Protein AF-A0A951VUS0-F1 (afdb_monomer_lite)

pLDDT: mean 73.39, std 19.36, range [36.69, 96.0]

Foldseek 3Di:
DDDPDDDPVVVVVVVVVVVVVVVVVVVVVPPVPPPQDPVNVVVLVVDVQVVPDPPVPPPPQDDPQFQDEAEDEAAAEDEQPPQDDDPDDDVVCVQVPSVVHQFDGPCQQVQFAQDPPPNDPPHPQVVVCVVVVNGYGYGYGYDPGHHYFYHPVCQDVVVVHHCVVVVVRSCVVCVVPDDQLVQFQADSPPVVVPPDRGHGPPDRPPDD

Structure (mmCIF, N/CA/C/O backbone):
data_AF-A0A951VUS0-F1
#
_entry.id   AF-A0A951VUS0-F1
#
loop_
_atom_site.group_PDB
_atom_site.id
_atom_site.type_symbol
_atom_site.label_atom_id
_atom_site.label_alt_id
_atom_site.label_comp_id
_atom_site.label_asym_id
_atom_site.label_entity_id
_atom_site.label_seq_id
_atom_site.pdbx_PDB_ins_code
_atom_site.Cartn_x
_atom_site.Cartn_y
_atom_site.Cartn_z
_atom_site.occupancy
_atom_site.B_iso_or_equiv
_atom_site.auth_seq_id
_atom_site.auth_comp_id
_atom_site.auth_asym_id
_atom_site.auth_atom_id
_atom_site.pdbx_PDB_model_num
ATOM 1 N N . MET A 1 1 ? 49.396 -3.533 -59.002 1.00 44.75 1 MET A N 1
ATOM 2 C CA . MET A 1 1 ? 48.786 -2.491 -58.150 1.00 44.75 1 MET A CA 1
ATOM 3 C C . MET A 1 1 ? 47.919 -1.620 -59.057 1.00 44.75 1 MET A C 1
ATOM 5 O O . MET A 1 1 ? 48.441 -0.724 -59.701 1.00 44.75 1 MET A O 1
ATOM 9 N N . PHE A 1 2 ? 46.641 -1.971 -59.247 1.00 39.72 2 PHE A N 1
ATOM 10 C CA . PHE A 1 2 ? 45.730 -1.228 -60.131 1.00 39.72 2 PHE A CA 1
ATOM 11 C C . PHE A 1 2 ? 44.979 -0.183 -59.304 1.00 39.72 2 PHE A C 1
ATOM 13 O O . PHE A 1 2 ? 44.169 -0.532 -58.450 1.00 39.72 2 PHE A O 1
ATOM 20 N N . SER A 1 3 ? 45.283 1.094 -59.537 1.00 48.78 3 SER A N 1
ATOM 21 C CA . SER A 1 3 ? 44.544 2.216 -58.958 1.00 48.78 3 SER A CA 1
ATOM 22 C C . SER A 1 3 ? 43.314 2.480 -59.825 1.00 48.78 3 SER A C 1
ATOM 24 O O . SER A 1 3 ? 43.431 2.966 -60.951 1.00 48.78 3 SER A O 1
ATOM 26 N N . LEU A 1 4 ? 42.136 2.095 -59.331 1.00 51.88 4 LEU A N 1
ATOM 27 C CA . LEU A 1 4 ? 40.853 2.385 -59.968 1.00 51.88 4 LEU A CA 1
ATOM 28 C C . LEU A 1 4 ? 40.557 3.885 -59.831 1.00 51.88 4 LEU A C 1
ATOM 30 O O . LEU A 1 4 ? 40.070 4.362 -58.806 1.00 51.88 4 LEU A O 1
ATOM 34 N N . TYR A 1 5 ? 40.872 4.638 -60.885 1.00 61.81 5 TYR A N 1
ATOM 35 C CA . TYR A 1 5 ? 40.483 6.037 -61.024 1.00 61.81 5 TYR A CA 1
ATOM 36 C C . TYR A 1 5 ? 38.972 6.119 -61.262 1.00 61.81 5 TYR A C 1
ATOM 38 O O . TYR A 1 5 ? 38.490 5.947 -62.380 1.00 61.81 5 TYR A O 1
ATOM 46 N N . LEU A 1 6 ? 38.209 6.378 -60.198 1.00 53.88 6 LEU A N 1
ATOM 47 C CA . LEU A 1 6 ? 36.795 6.714 -60.338 1.00 53.88 6 LEU A CA 1
ATOM 48 C C . LEU A 1 6 ? 36.653 8.095 -61.010 1.00 53.88 6 LEU A C 1
ATOM 50 O O . LEU A 1 6 ? 37.260 9.057 -60.518 1.00 53.88 6 LEU A O 1
ATOM 54 N N . PRO A 1 7 ? 35.841 8.228 -62.076 1.00 69.00 7 PRO A N 1
ATOM 55 C CA . PRO A 1 7 ? 35.597 9.507 -62.733 1.00 69.00 7 PRO A CA 1
ATOM 56 C C . PRO A 1 7 ? 34.947 10.505 -61.767 1.00 69.00 7 PRO A C 1
ATOM 58 O O . PRO A 1 7 ? 34.138 10.140 -60.912 1.00 69.00 7 PRO A O 1
ATOM 61 N N . TYR A 1 8 ? 35.305 11.782 -61.909 1.00 68.88 8 TYR A N 1
ATOM 62 C CA . TYR A 1 8 ? 34.946 12.860 -60.976 1.00 68.88 8 TYR A CA 1
ATOM 63 C C . TYR A 1 8 ? 33.430 12.978 -60.740 1.00 68.88 8 TYR A C 1
ATOM 65 O O . TYR A 1 8 ? 32.983 13.194 -59.615 1.00 68.88 8 TYR A O 1
ATOM 73 N N . HIS A 1 9 ? 32.631 12.736 -61.783 1.00 61.97 9 HIS A N 1
ATOM 74 C CA . HIS A 1 9 ? 31.169 12.744 -61.704 1.00 61.97 9 HIS A CA 1
ATOM 75 C C . HIS A 1 9 ? 30.606 11.635 -60.803 1.00 61.97 9 HIS A C 1
ATOM 77 O O . HIS A 1 9 ? 29.614 11.855 -60.113 1.00 61.97 9 HIS A O 1
ATOM 83 N N . LEU A 1 10 ? 31.267 10.475 -60.735 1.00 66.81 10 LEU A N 1
ATOM 84 C CA . LEU A 1 10 ? 30.840 9.365 -59.882 1.00 66.81 10 LEU A CA 1
ATOM 85 C C . LEU A 1 10 ? 31.179 9.627 -58.407 1.00 66.81 10 LEU A C 1
ATOM 87 O O . LEU A 1 10 ? 30.391 9.299 -57.526 1.00 66.81 10 LEU A O 1
ATOM 91 N N . LYS A 1 11 ? 32.306 10.300 -58.130 1.00 64.75 11 LYS A N 1
ATOM 92 C CA . LYS A 1 11 ? 32.669 10.736 -56.768 1.00 64.75 11 LYS A CA 1
ATOM 93 C C . LYS A 1 11 ? 31.705 11.788 -56.218 1.00 64.75 11 LYS A C 1
ATOM 95 O O . LYS A 1 11 ? 31.365 11.735 -55.037 1.00 64.75 11 LYS A O 1
ATOM 100 N N . PHE A 1 12 ? 31.259 12.709 -57.075 1.00 69.00 12 PHE A N 1
ATOM 101 C CA . PHE A 1 12 ? 30.272 13.730 -56.724 1.00 69.00 12 PHE A CA 1
ATOM 102 C C . PHE A 1 12 ? 28.901 13.109 -56.432 1.00 69.00 12 PHE A C 1
ATOM 104 O O . PHE A 1 12 ? 28.305 13.408 -55.403 1.00 69.00 12 PHE A O 1
ATOM 111 N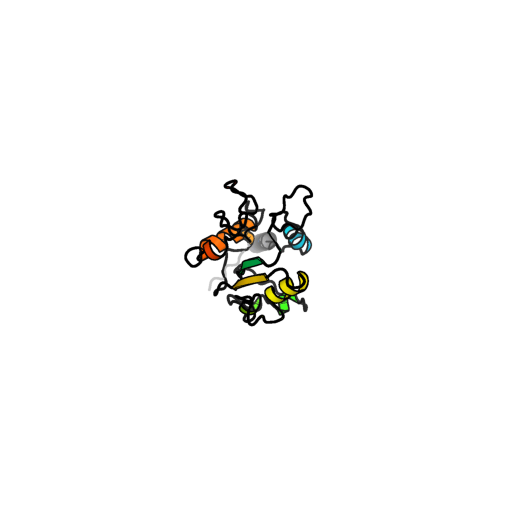 N . LEU A 1 13 ? 28.444 12.172 -57.272 1.00 69.44 13 LEU A N 1
ATOM 112 C CA . LEU A 1 13 ? 27.179 11.466 -57.059 1.00 69.44 13 LEU A CA 1
ATOM 113 C C . LEU A 1 13 ? 27.184 10.658 -55.748 1.00 69.44 13 LEU A C 1
ATOM 115 O O . LEU A 1 13 ? 26.221 10.721 -54.990 1.00 69.44 13 LEU A O 1
ATOM 119 N N . ILE A 1 14 ? 28.287 9.967 -55.436 1.00 70.44 14 ILE A N 1
ATOM 120 C CA . ILE A 1 14 ? 28.445 9.224 -54.174 1.00 70.44 14 ILE A CA 1
ATOM 121 C C . ILE A 1 14 ? 28.425 10.169 -52.961 1.00 70.44 14 ILE A C 1
ATOM 123 O O . ILE A 1 14 ? 27.781 9.851 -51.965 1.00 70.44 14 ILE A O 1
ATOM 127 N N . HIS A 1 15 ? 29.063 11.344 -53.043 1.00 63.59 15 HIS A N 1
ATOM 128 C CA . HIS A 1 15 ? 29.014 12.343 -51.965 1.00 63.59 15 HIS A CA 1
ATOM 129 C C . HIS A 1 15 ? 27.606 12.905 -51.753 1.00 63.59 15 HIS A C 1
ATOM 131 O O . HIS A 1 15 ? 27.166 13.020 -50.614 1.00 63.59 15 HIS A O 1
ATOM 137 N N . VAL A 1 16 ? 26.876 13.213 -52.828 1.00 64.75 16 VAL A N 1
ATOM 138 C CA . VAL A 1 16 ? 25.499 13.720 -52.729 1.00 64.75 16 VAL A CA 1
ATOM 139 C C . VAL A 1 16 ? 24.567 12.655 -52.145 1.00 64.75 16 VAL A C 1
ATOM 141 O O . VAL A 1 16 ? 23.747 12.976 -51.287 1.00 64.75 16 VAL A O 1
ATOM 144 N N . ILE A 1 17 ? 24.713 11.387 -52.540 1.00 67.06 17 ILE A N 1
ATOM 145 C CA . ILE A 1 17 ? 23.921 10.280 -51.985 1.00 67.06 17 ILE A CA 1
ATOM 146 C C . ILE A 1 17 ? 24.249 10.064 -50.500 1.00 67.06 17 ILE A C 1
ATOM 148 O O . ILE A 1 17 ? 23.330 9.963 -49.692 1.00 67.06 17 ILE A O 1
ATOM 152 N N . LEU A 1 18 ? 25.530 10.066 -50.114 1.00 58.69 18 LEU A N 1
ATOM 153 C CA . LEU A 1 18 ? 25.941 9.920 -48.711 1.00 58.69 18 LEU A CA 1
ATOM 154 C C . LEU A 1 18 ? 25.433 11.068 -47.830 1.00 58.69 18 LEU A C 1
ATOM 156 O O . LEU A 1 18 ? 24.953 10.809 -46.732 1.00 58.69 18 LEU A O 1
ATOM 160 N N . ILE A 1 19 ? 25.479 12.314 -48.315 1.00 62.81 19 ILE A N 1
ATOM 161 C CA . ILE A 1 19 ? 24.961 13.483 -47.585 1.00 62.81 19 ILE A CA 1
ATOM 162 C C . ILE A 1 19 ? 23.442 13.385 -47.393 1.00 62.81 19 ILE A C 1
ATOM 164 O O . ILE A 1 19 ? 22.947 13.663 -46.304 1.00 62.81 19 ILE A O 1
ATOM 168 N N . ASN A 1 20 ? 22.700 12.946 -48.415 1.00 48.56 20 ASN A N 1
ATOM 169 C CA . ASN A 1 20 ? 21.250 12.776 -48.300 1.00 48.56 20 ASN A CA 1
ATOM 170 C C . ASN A 1 20 ? 20.872 11.612 -47.370 1.00 48.56 20 ASN A C 1
ATOM 172 O O . ASN A 1 20 ? 19.951 11.759 -46.574 1.00 48.56 20 ASN A O 1
ATOM 176 N N . ILE A 1 21 ? 21.602 10.491 -47.398 1.00 55.06 21 ILE A N 1
ATOM 177 C CA . ILE A 1 21 ? 21.380 9.373 -46.464 1.00 55.06 21 ILE A CA 1
ATOM 178 C C . ILE A 1 21 ? 21.682 9.802 -45.021 1.00 55.06 21 ILE A C 1
ATOM 180 O O . ILE A 1 21 ? 20.926 9.452 -44.118 1.00 55.06 21 ILE A O 1
ATOM 184 N N . LEU A 1 22 ? 22.733 10.601 -44.799 1.00 41.81 22 LEU A N 1
ATOM 185 C CA . LEU A 1 22 ? 23.077 11.123 -43.473 1.00 41.81 22 LEU A CA 1
ATOM 186 C C . LEU A 1 22 ? 22.009 12.095 -42.942 1.00 41.81 22 LEU A C 1
ATOM 188 O O . LEU A 1 22 ? 21.663 12.039 -41.766 1.00 41.81 22 LEU A O 1
ATOM 192 N N . LEU A 1 23 ? 21.453 12.951 -43.809 1.00 44.56 23 LEU A N 1
ATOM 193 C CA . LEU A 1 23 ? 20.361 13.867 -43.456 1.00 44.56 23 LEU A CA 1
ATOM 194 C C . LEU A 1 23 ? 19.055 13.127 -43.150 1.00 44.56 23 LEU A C 1
ATOM 196 O O . LEU A 1 23 ? 18.359 13.498 -42.210 1.00 44.56 23 LEU A O 1
ATOM 200 N N . VAL A 1 24 ? 18.744 12.054 -43.885 1.00 47.44 24 VAL A N 1
ATOM 201 C CA . VAL A 1 24 ? 17.595 11.188 -43.580 1.00 47.44 24 VAL A CA 1
ATOM 202 C C . VAL A 1 24 ? 17.809 10.471 -42.242 1.00 47.44 24 VAL A C 1
ATOM 204 O O . VAL A 1 24 ? 16.903 10.457 -41.417 1.00 47.44 24 VAL A O 1
ATOM 207 N N . PHE A 1 25 ? 19.017 9.973 -41.957 1.00 42.16 25 PHE A N 1
ATOM 208 C CA . PHE A 1 25 ? 19.331 9.372 -40.653 1.00 42.16 25 PHE A CA 1
ATOM 209 C C . PHE A 1 25 ? 19.206 10.367 -39.487 1.00 42.16 25 PHE A C 1
ATOM 211 O O . PHE A 1 25 ? 18.713 9.992 -38.427 1.00 42.16 25 PHE A O 1
ATOM 218 N N . PHE A 1 26 ? 19.587 11.634 -39.685 1.00 39.84 26 PHE A N 1
ATOM 219 C CA . PHE A 1 26 ? 19.406 12.692 -38.682 1.00 39.84 26 PHE A CA 1
ATOM 220 C C . PHE A 1 26 ? 17.951 13.167 -38.541 1.00 39.84 26 PHE A C 1
ATOM 222 O O . PHE A 1 26 ? 17.559 13.622 -37.470 1.00 39.84 26 PHE A O 1
ATOM 229 N N . ALA A 1 27 ? 17.131 13.049 -39.588 1.00 40.16 27 ALA A N 1
ATOM 230 C CA . ALA A 1 27 ? 15.706 13.370 -39.512 1.00 40.16 27 ALA A CA 1
ATOM 231 C C . ALA A 1 27 ? 14.896 12.292 -38.765 1.00 40.16 27 ALA A C 1
ATOM 233 O O . ALA A 1 27 ? 13.884 12.619 -38.150 1.00 40.16 27 ALA A O 1
ATOM 234 N N . PHE A 1 28 ? 15.356 11.034 -38.763 1.00 37.75 28 PHE A N 1
ATOM 235 C CA . PHE A 1 28 ? 14.712 9.923 -38.048 1.00 37.75 28 PHE A CA 1
ATOM 236 C C . PHE A 1 28 ? 15.256 9.669 -36.631 1.00 37.75 28 PHE A C 1
ATOM 238 O O . PHE A 1 28 ? 14.670 8.877 -35.899 1.00 37.75 28 PHE A O 1
ATOM 245 N N . SER A 1 29 ? 16.333 10.340 -36.204 1.00 37.53 29 SER A N 1
ATOM 246 C CA . SER A 1 29 ? 16.854 10.227 -34.832 1.00 37.53 29 SER A CA 1
ATOM 247 C C . SER A 1 29 ? 16.237 11.213 -33.838 1.00 37.53 29 SER A C 1
ATOM 249 O O . SER A 1 29 ? 16.507 11.108 -32.643 1.00 37.53 29 SER A O 1
ATOM 251 N N . ASN A 1 30 ? 15.322 12.084 -34.274 1.00 37.00 30 ASN A N 1
ATOM 252 C CA . ASN A 1 30 ? 14.366 12.720 -33.365 1.00 37.00 30 ASN A CA 1
ATOM 253 C C . ASN A 1 30 ? 13.226 11.741 -33.054 1.00 37.00 30 ASN A C 1
ATOM 255 O O . ASN A 1 30 ? 12.054 12.031 -33.275 1.00 37.00 30 ASN A O 1
ATOM 259 N N . ILE A 1 31 ? 13.578 10.566 -32.526 1.00 38.91 31 ILE A N 1
ATOM 260 C CA . ILE A 1 31 ? 12.680 9.883 -31.605 1.00 38.91 31 ILE A CA 1
ATOM 261 C C . ILE A 1 31 ? 12.668 10.812 -30.401 1.00 38.91 31 ILE A C 1
ATOM 263 O O . ILE A 1 31 ? 13.576 10.794 -29.569 1.00 38.91 31 ILE A O 1
ATOM 267 N N . THR A 1 32 ? 11.685 11.705 -30.360 1.00 39.22 32 THR A N 1
ATOM 268 C CA . THR A 1 32 ? 11.266 12.307 -29.107 1.00 39.22 32 THR A CA 1
ATOM 269 C C . THR A 1 32 ? 10.953 11.126 -28.206 1.00 39.22 32 THR A C 1
ATOM 271 O O . THR A 1 32 ? 9.890 10.520 -28.330 1.00 39.22 32 THR A O 1
ATOM 274 N N . LYS A 1 33 ? 11.900 10.750 -27.335 1.00 37.09 33 LYS A N 1
ATOM 275 C CA . LYS A 1 33 ? 11.533 10.077 -26.094 1.00 37.09 33 LYS A CA 1
ATOM 276 C C . LYS A 1 33 ? 10.369 10.899 -25.571 1.00 37.09 33 LYS A C 1
ATOM 278 O O . LYS A 1 33 ? 10.510 12.124 -25.508 1.00 37.09 33 LYS A O 1
ATOM 283 N N . ALA A 1 34 ? 9.225 10.270 -25.334 1.00 38.56 34 ALA A N 1
ATOM 284 C CA . ALA A 1 34 ? 8.108 10.932 -24.692 1.00 38.56 34 ALA A CA 1
ATOM 285 C C . ALA A 1 34 ? 8.606 11.389 -23.314 1.00 38.56 34 ALA A C 1
ATOM 287 O O . ALA A 1 34 ? 8.585 10.647 -22.340 1.00 38.56 34 ALA A O 1
ATOM 288 N N . GLN A 1 35 ? 9.203 12.579 -23.263 1.00 40.56 35 GLN A N 1
ATOM 289 C CA . GLN A 1 35 ? 9.559 13.231 -22.026 1.00 40.56 35 GLN A CA 1
ATOM 290 C C . GLN A 1 35 ? 8.265 13.850 -21.554 1.00 40.56 35 GLN A C 1
ATOM 292 O O . GLN A 1 35 ? 7.855 14.900 -22.043 1.00 40.56 35 GLN A O 1
ATOM 297 N N . TRP A 1 36 ? 7.619 13.132 -20.646 1.00 36.69 36 TRP A N 1
ATOM 298 C CA . TRP A 1 36 ? 6.558 13.651 -19.811 1.00 36.69 36 TRP A CA 1
ATOM 299 C C . TRP A 1 36 ? 6.987 15.017 -19.284 1.00 36.69 36 TRP A C 1
ATOM 301 O O . TRP A 1 36 ? 8.019 15.142 -18.618 1.00 36.69 36 TRP A O 1
ATOM 311 N N . THR A 1 37 ? 6.250 16.061 -19.656 1.00 42.47 37 THR A N 1
ATOM 312 C CA . THR A 1 37 ? 6.477 17.373 -19.060 1.00 42.47 37 THR A CA 1
ATOM 313 C C . THR A 1 37 ? 5.914 17.362 -17.639 1.00 42.47 37 THR A C 1
ATOM 315 O O . THR A 1 37 ? 5.004 16.597 -17.328 1.00 42.47 37 THR A O 1
ATOM 318 N N . GLU A 1 38 ? 6.439 18.204 -16.750 1.00 45.03 38 GLU A N 1
ATOM 319 C CA . GLU A 1 38 ? 5.938 18.330 -15.371 1.00 45.03 38 GLU A CA 1
ATOM 320 C C . GLU A 1 38 ? 4.429 18.641 -15.338 1.00 45.03 38 GLU A C 1
ATOM 322 O O . GLU A 1 38 ? 3.709 18.149 -14.472 1.00 45.03 38 GLU A O 1
ATOM 327 N N . SER A 1 39 ? 3.923 19.373 -16.338 1.00 45.94 39 SER A N 1
ATOM 328 C CA . SER A 1 39 ? 2.487 19.584 -16.529 1.00 45.94 39 SER A CA 1
ATOM 329 C C . SER A 1 39 ? 1.732 18.319 -16.932 1.00 45.94 39 SER A C 1
ATOM 331 O O . SER A 1 39 ? 0.604 18.151 -16.488 1.00 45.94 39 SER A O 1
ATOM 333 N N . ASP A 1 40 ? 2.319 17.422 -17.726 1.00 46.47 40 ASP A N 1
ATOM 334 C CA . ASP A 1 40 ? 1.675 16.152 -18.091 1.00 46.47 40 ASP A CA 1
ATOM 335 C C . ASP A 1 40 ? 1.633 15.196 -16.889 1.00 46.47 40 ASP A C 1
ATOM 337 O O . ASP A 1 40 ? 0.614 14.559 -16.651 1.00 46.47 40 ASP A O 1
ATOM 341 N N . TYR A 1 41 ? 2.696 15.169 -16.074 1.00 43.47 41 TYR A N 1
ATOM 342 C CA . TYR A 1 41 ? 2.760 14.384 -14.835 1.00 43.47 41 TYR A CA 1
ATOM 343 C C . TYR A 1 41 ? 1.762 14.880 -13.775 1.00 43.47 41 TYR A C 1
ATOM 345 O O . TYR A 1 41 ? 1.059 14.081 -13.163 1.00 43.47 41 TYR A O 1
ATOM 353 N N . ILE A 1 42 ? 1.646 16.199 -13.575 1.00 44.59 42 ILE A N 1
ATOM 354 C CA . ILE A 1 42 ? 0.693 16.784 -12.616 1.00 44.59 42 ILE A CA 1
ATOM 355 C C . ILE A 1 42 ? -0.757 16.665 -13.111 1.00 44.59 42 ILE A C 1
ATOM 357 O O . ILE A 1 42 ? -1.637 16.372 -12.305 1.00 44.59 42 ILE A O 1
ATOM 361 N N . ASN A 1 43 ? -1.018 16.836 -14.412 1.00 43.06 43 ASN A N 1
ATOM 362 C CA . ASN A 1 43 ? -2.367 16.687 -14.974 1.00 43.06 43 ASN A CA 1
ATOM 363 C C . ASN A 1 43 ? -2.815 15.213 -15.079 1.00 43.06 43 ASN A C 1
ATOM 365 O O . ASN A 1 43 ? -4.013 14.942 -15.072 1.00 43.06 43 ASN A O 1
ATOM 369 N N . GLU A 1 44 ? -1.893 14.244 -15.153 1.00 49.25 44 GLU A N 1
ATOM 370 C CA . GLU A 1 44 ? -2.231 12.819 -14.998 1.00 49.25 44 GLU A CA 1
ATOM 371 C C . GLU A 1 44 ? -2.297 12.364 -13.534 1.00 49.25 44 GLU A C 1
ATOM 373 O O . GLU A 1 44 ? -3.012 11.407 -13.238 1.00 49.25 44 GLU A O 1
ATOM 378 N N . LEU A 1 45 ? -1.617 13.039 -12.601 1.00 41.22 45 LEU A N 1
ATOM 379 C CA . LEU A 1 45 ? -1.849 12.863 -11.162 1.00 41.22 45 LEU A CA 1
ATOM 380 C C . LEU A 1 45 ? -3.168 13.497 -10.708 1.00 41.22 45 LEU A C 1
ATOM 382 O O . LEU A 1 45 ? -3.782 12.988 -9.774 1.00 41.22 45 LEU A O 1
ATOM 386 N N . SER A 1 46 ? -3.667 14.525 -11.407 1.00 40.72 46 SER A N 1
ATOM 387 C CA . SER A 1 46 ? -5.062 14.978 -11.305 1.00 40.72 46 SER A CA 1
ATOM 388 C C . SER A 1 46 ? -6.019 14.032 -12.045 1.00 40.72 46 SER A C 1
ATOM 390 O O . SER A 1 46 ? -6.972 14.456 -12.699 1.00 40.72 46 SER A O 1
ATOM 392 N N . ASN A 1 47 ? -5.752 12.729 -11.986 1.00 39.34 47 ASN A N 1
ATOM 393 C CA . ASN A 1 47 ? -6.687 11.722 -12.441 1.00 39.34 47 ASN A CA 1
ATOM 394 C C . ASN A 1 47 ? -7.829 11.625 -11.428 1.00 39.34 47 ASN A C 1
ATOM 396 O O . ASN A 1 47 ? -7.605 11.435 -10.231 1.00 39.34 47 ASN A O 1
ATOM 400 N N . ASN A 1 48 ? -9.061 11.599 -11.935 1.00 40.94 48 ASN A N 1
ATOM 401 C CA . ASN A 1 48 ? -10.260 11.238 -11.171 1.00 40.94 48 ASN A CA 1
ATOM 402 C C . ASN A 1 48 ? -10.161 9.862 -10.473 1.00 40.94 48 ASN A C 1
ATOM 404 O O . ASN A 1 48 ? -11.000 9.541 -9.639 1.00 40.94 48 ASN A O 1
ATOM 408 N N . LEU A 1 49 ? -9.138 9.061 -10.796 1.00 40.97 49 LEU A N 1
ATOM 409 C CA . LEU A 1 49 ? -8.811 7.782 -10.158 1.00 40.97 49 LEU A CA 1
ATOM 410 C C . LEU A 1 49 ? -8.108 7.920 -8.796 1.00 40.97 49 LEU A C 1
ATOM 412 O O . LEU A 1 49 ? -8.194 6.997 -7.999 1.00 40.97 49 LEU A O 1
ATOM 416 N N . CYS A 1 50 ? -7.455 9.048 -8.491 1.00 40.38 50 CYS A N 1
ATOM 417 C CA . CYS A 1 50 ? -6.823 9.283 -7.181 1.00 40.38 50 CYS A CA 1
ATOM 418 C C . CYS A 1 50 ? -7.669 10.163 -6.244 1.00 40.38 50 CYS A C 1
ATOM 420 O O . CYS A 1 50 ? -7.151 10.685 -5.259 1.00 40.38 50 CYS A O 1
ATOM 422 N N . ALA A 1 51 ? -8.967 10.325 -6.535 1.00 38.66 51 ALA A N 1
ATOM 423 C CA . ALA A 1 51 ? -9.926 11.070 -5.712 1.00 38.66 51 ALA A CA 1
ATOM 424 C C . ALA A 1 51 ? -9.502 12.516 -5.355 1.00 38.66 51 ALA A C 1
ATOM 426 O O . ALA A 1 51 ? -9.870 13.028 -4.300 1.00 38.66 51 ALA A O 1
ATOM 427 N N . THR A 1 52 ? -8.733 13.196 -6.216 1.00 39.31 52 THR A N 1
ATOM 428 C CA . THR A 1 52 ? -8.303 14.588 -5.977 1.00 39.31 52 THR A CA 1
ATOM 429 C C . THR A 1 52 ? -9.273 15.644 -6.504 1.00 39.31 52 THR A C 1
ATOM 431 O O . THR A 1 52 ? -9.113 16.816 -6.172 1.00 39.31 52 THR A O 1
ATOM 434 N N . GLU A 1 53 ? -10.275 15.268 -7.300 1.00 40.81 53 GLU A N 1
ATOM 435 C CA . GLU A 1 53 ? -11.391 16.165 -7.602 1.00 40.81 53 GLU A CA 1
ATOM 436 C C . GLU A 1 53 ? -12.537 15.873 -6.631 1.00 40.81 53 GLU A C 1
ATOM 438 O O . GLU A 1 53 ? -13.014 14.740 -6.529 1.00 40.81 53 GLU A O 1
ATOM 443 N N . GLU A 1 54 ? -12.966 16.901 -5.894 1.00 39.91 54 GLU A N 1
ATOM 444 C CA . GLU A 1 54 ? -14.226 16.889 -5.156 1.00 39.91 54 GLU A CA 1
ATOM 445 C C . GLU A 1 54 ? -15.354 16.640 -6.163 1.00 39.91 54 GLU A C 1
ATOM 447 O O . GLU A 1 54 ? -15.880 17.573 -6.766 1.00 39.91 54 GLU A O 1
ATOM 452 N N . ASN A 1 55 ? -15.728 15.382 -6.385 1.00 44.09 55 ASN A N 1
ATOM 453 C CA . ASN A 1 55 ? -17.016 15.084 -6.977 1.00 44.09 55 ASN A CA 1
ATOM 454 C C . ASN A 1 55 ? -18.052 15.234 -5.851 1.00 44.09 55 ASN A C 1
ATOM 456 O O . ASN A 1 55 ? -18.091 14.385 -4.960 1.00 44.09 55 ASN A O 1
ATOM 460 N N . PRO A 1 56 ? -18.891 16.286 -5.846 1.00 47.09 56 PRO A N 1
ATOM 461 C CA . PRO A 1 56 ? -19.879 16.499 -4.789 1.00 47.09 56 PRO A CA 1
ATOM 462 C C . PRO A 1 56 ? -20.954 15.398 -4.744 1.00 47.09 56 PRO A C 1
ATOM 464 O O . PRO A 1 56 ? -21.720 15.340 -3.784 1.00 47.09 56 PRO A O 1
ATOM 467 N N . GLU A 1 57 ? -21.012 14.527 -5.760 1.00 46.81 57 GLU A N 1
ATOM 468 C CA . GLU A 1 57 ? -21.879 13.345 -5.812 1.00 46.81 57 GLU A CA 1
ATOM 469 C C . GLU A 1 57 ? -21.164 12.038 -5.422 1.00 46.81 57 GLU A C 1
ATOM 471 O O . GLU A 1 57 ? -21.807 10.987 -5.357 1.00 46.81 57 GLU A O 1
ATOM 476 N N . ALA A 1 58 ? -19.853 12.064 -5.140 1.00 46.06 58 ALA A N 1
ATOM 477 C CA . ALA A 1 58 ? -19.157 10.883 -4.644 1.00 46.06 58 ALA A CA 1
ATOM 478 C C . ALA A 1 58 ? -19.730 10.503 -3.277 1.00 46.06 58 ALA A C 1
ATOM 480 O O . ALA A 1 58 ? -19.603 11.221 -2.283 1.00 46.06 58 ALA A O 1
ATOM 481 N N . THR A 1 59 ? -20.385 9.346 -3.226 1.00 46.59 59 THR A N 1
ATOM 482 C CA . THR A 1 59 ? -20.780 8.749 -1.956 1.00 46.59 59 THR A CA 1
ATOM 483 C C . THR A 1 59 ? -19.505 8.189 -1.346 1.00 46.59 59 THR A C 1
ATOM 485 O O . THR A 1 59 ? -19.047 7.123 -1.740 1.00 46.59 59 THR A O 1
ATOM 488 N N . TYR A 1 60 ? -18.872 8.947 -0.452 1.00 51.38 60 TYR A N 1
ATOM 489 C CA . TYR A 1 60 ? -17.690 8.451 0.242 1.00 51.38 60 TYR A CA 1
ATOM 490 C C . TYR A 1 60 ? -18.090 7.239 1.089 1.00 51.38 60 TYR A C 1
ATOM 492 O O . TYR A 1 60 ? -19.104 7.319 1.798 1.00 51.38 60 TYR A O 1
ATOM 500 N N . PRO A 1 61 ? -17.329 6.133 1.043 1.00 54.56 61 PRO A N 1
ATOM 501 C CA . PRO A 1 61 ? -17.590 5.002 1.916 1.00 54.56 61 PRO A CA 1
ATOM 502 C C . PRO A 1 61 ? -17.589 5.495 3.366 1.00 54.56 61 PRO A C 1
ATOM 504 O O . PRO A 1 61 ? -16.635 6.115 3.845 1.00 54.56 61 PRO A O 1
ATOM 507 N N . TYR A 1 62 ? -18.708 5.278 4.060 1.00 55.00 62 TYR A N 1
ATOM 508 C CA . TYR A 1 62 ? -18.813 5.622 5.469 1.00 55.00 62 TYR A CA 1
ATOM 509 C C . TYR A 1 62 ? -18.046 4.575 6.268 1.00 55.00 62 TYR A C 1
ATOM 511 O O . TYR A 1 62 ? -18.583 3.520 6.605 1.00 55.00 62 TYR A O 1
ATOM 519 N N . PHE A 1 63 ? -16.798 4.886 6.599 1.00 61.31 63 PHE A N 1
ATOM 520 C CA . PHE A 1 63 ? -16.075 4.120 7.598 1.00 61.31 63 PHE A CA 1
ATOM 521 C C . PHE A 1 63 ? -16.627 4.471 8.985 1.00 61.31 63 PHE A C 1
ATOM 523 O O . PHE A 1 63 ? -16.717 5.654 9.334 1.00 61.31 63 PHE A O 1
ATOM 530 N N . PRO A 1 64 ? -17.003 3.488 9.817 1.00 58.50 64 PRO A N 1
ATOM 531 C CA . PRO A 1 64 ? -17.333 3.758 11.208 1.00 58.50 64 PRO A CA 1
ATOM 532 C C . PRO A 1 64 ? -16.050 4.193 11.941 1.00 58.50 64 PRO A C 1
ATOM 534 O O . PRO A 1 64 ? -15.298 3.370 12.425 1.00 58.50 64 PRO A O 1
ATOM 537 N N . VAL A 1 65 ? -15.758 5.493 12.000 1.00 62.97 65 VAL A N 1
ATOM 538 C CA . VAL A 1 65 ? -14.424 6.013 12.381 1.00 62.97 65 VAL A CA 1
ATOM 539 C C . VAL A 1 65 ? -14.101 6.029 13.880 1.00 62.97 65 VAL A C 1
ATOM 541 O O . VAL A 1 65 ? -12.954 6.285 14.233 1.00 62.97 65 VAL A O 1
ATOM 544 N N . ILE A 1 66 ? -15.064 5.809 14.781 1.00 70.62 66 ILE A N 1
ATOM 545 C CA . ILE A 1 66 ? -14.805 5.956 16.223 1.00 70.62 66 ILE A CA 1
ATOM 546 C C . ILE A 1 66 ? -14.269 4.654 16.812 1.00 70.62 66 ILE A C 1
ATOM 548 O O . ILE A 1 66 ? -14.974 3.646 16.848 1.00 70.62 66 ILE A O 1
ATOM 552 N N . ASP A 1 67 ? -13.048 4.744 17.335 1.00 76.62 67 ASP A N 1
ATOM 553 C CA . ASP A 1 67 ? -12.312 3.689 18.029 1.00 76.62 67 ASP A CA 1
ATOM 554 C C . ASP A 1 67 ? -12.087 2.437 17.148 1.00 76.62 67 ASP A C 1
ATOM 556 O O . ASP A 1 67 ? -11.925 1.324 17.646 1.00 76.62 67 ASP A O 1
ATOM 560 N N . GLU A 1 68 ? -12.047 2.630 15.824 1.00 83.38 68 GLU A N 1
ATOM 561 C CA . GLU A 1 68 ? -11.807 1.574 14.840 1.00 83.38 68 GLU A CA 1
ATOM 562 C C . GLU A 1 68 ? -10.359 1.529 14.348 1.00 83.38 68 GLU A C 1
ATOM 564 O O . GLU A 1 68 ? -9.574 2.473 14.475 1.00 83.38 68 GLU A O 1
ATOM 569 N N . THR A 1 69 ? -10.011 0.374 13.785 1.00 89.38 69 THR A N 1
ATOM 570 C CA . THR A 1 69 ? -8.715 0.107 13.160 1.00 89.38 69 THR A CA 1
ATOM 571 C C . THR A 1 69 ? -8.926 -0.339 11.720 1.00 89.38 69 THR A C 1
ATOM 573 O O . THR A 1 69 ? -9.651 -1.314 11.499 1.00 89.38 69 THR A O 1
ATOM 576 N N . LEU A 1 70 ? -8.284 0.359 10.782 1.00 90.19 70 LEU A N 1
ATOM 577 C CA . LEU A 1 70 ? -8.152 -0.021 9.377 1.00 90.19 70 LEU A CA 1
ATOM 578 C C . LEU A 1 70 ? -6.773 -0.647 9.159 1.00 90.19 70 LEU A C 1
ATOM 580 O O . LEU A 1 70 ? -5.765 -0.085 9.599 1.00 90.19 70 LEU A O 1
ATOM 584 N N . LYS A 1 71 ? -6.737 -1.799 8.485 1.00 93.00 71 LYS A N 1
ATOM 585 C CA . LYS A 1 71 ? -5.499 -2.464 8.083 1.00 93.00 71 LYS A CA 1
ATOM 586 C C . LYS A 1 71 ? -5.283 -2.272 6.583 1.00 93.00 71 LYS A C 1
ATOM 588 O O . LYS A 1 71 ? -6.198 -2.520 5.811 1.00 93.00 71 LYS A O 1
ATOM 593 N N . ILE A 1 72 ? -4.083 -1.863 6.174 1.00 94.00 72 ILE A N 1
ATOM 594 C CA . ILE A 1 72 ? -3.720 -1.692 4.758 1.00 94.00 72 ILE A CA 1
ATOM 595 C C . ILE A 1 72 ? -2.463 -2.485 4.388 1.00 94.00 72 ILE A C 1
ATOM 597 O O . ILE A 1 72 ? -1.651 -2.817 5.253 1.00 94.00 72 ILE A O 1
ATOM 601 N N . LEU A 1 73 ? -2.288 -2.755 3.096 1.00 94.38 73 LEU A N 1
ATOM 602 C CA . LEU A 1 73 ? -1.047 -3.269 2.522 1.00 94.38 73 LEU A CA 1
ATOM 603 C C . LEU A 1 73 ? -0.383 -2.159 1.704 1.00 94.38 73 LEU A C 1
ATOM 605 O O . LEU A 1 73 ? -0.994 -1.613 0.788 1.00 94.38 73 LEU A O 1
ATOM 609 N N . VAL A 1 74 ? 0.868 -1.828 2.020 1.00 94.44 74 VAL A N 1
ATOM 610 C CA . VAL A 1 74 ? 1.668 -0.874 1.242 1.00 94.44 74 VAL A CA 1
ATOM 611 C C . VAL A 1 74 ? 2.581 -1.645 0.298 1.00 94.44 74 VAL A C 1
ATOM 613 O O . VAL A 1 74 ? 3.373 -2.483 0.732 1.00 94.44 74 VAL A O 1
ATOM 616 N N . ILE A 1 75 ? 2.491 -1.344 -0.996 1.00 93.12 75 ILE A N 1
ATOM 617 C CA . ILE A 1 75 ? 3.271 -2.004 -2.044 1.00 93.12 75 ILE A CA 1
ATOM 618 C C . ILE A 1 75 ? 4.140 -0.954 -2.723 1.00 93.12 75 ILE A C 1
ATOM 620 O O . ILE A 1 75 ? 3.646 0.070 -3.192 1.00 93.12 75 ILE A O 1
ATOM 624 N N . PHE A 1 76 ? 5.441 -1.219 -2.779 1.00 91.94 76 PHE A N 1
ATOM 625 C CA . PHE A 1 76 ? 6.385 -0.406 -3.533 1.00 91.94 76 PHE A CA 1
ATOM 626 C C . PHE A 1 76 ? 6.555 -1.040 -4.912 1.00 91.94 76 PHE A C 1
ATOM 628 O O . PHE A 1 76 ? 6.915 -2.214 -5.009 1.00 91.94 76 PHE A O 1
ATOM 635 N N . ALA A 1 77 ? 6.291 -0.270 -5.966 1.00 90.62 77 ALA A N 1
ATOM 636 C CA . ALA A 1 77 ? 6.429 -0.713 -7.348 1.00 90.62 77 ALA A CA 1
ATOM 637 C C . ALA A 1 77 ? 7.299 0.258 -8.154 1.00 90.62 77 ALA A C 1
ATOM 639 O O . ALA A 1 77 ? 7.324 1.454 -7.858 1.00 90.62 77 ALA A O 1
ATOM 640 N N . LYS A 1 78 ? 8.013 -0.255 -9.162 1.00 86.69 78 LYS A N 1
ATOM 641 C CA . LYS A 1 78 ? 8.911 0.535 -10.012 1.00 86.69 78 LYS A CA 1
ATOM 642 C C . LYS A 1 78 ? 8.827 0.107 -11.479 1.00 86.69 78 LYS A C 1
ATOM 644 O O . LYS A 1 78 ? 8.804 -1.086 -11.785 1.00 86.69 78 LYS A O 1
ATOM 649 N N . PHE A 1 79 ? 8.840 1.089 -12.380 1.00 86.88 79 PHE A N 1
ATOM 650 C CA . PHE A 1 79 ? 9.047 0.860 -13.810 1.00 86.88 79 PHE A CA 1
ATOM 651 C C . PHE A 1 79 ? 10.546 0.618 -14.091 1.00 86.88 79 PHE A C 1
ATOM 653 O O . PHE A 1 79 ? 11.386 1.403 -13.646 1.00 86.88 79 PHE A O 1
ATOM 660 N N . PRO A 1 80 ? 10.927 -0.431 -14.836 1.00 84.94 80 PRO A N 1
ATOM 661 C CA . PRO A 1 80 ? 12.327 -0.784 -15.084 1.00 84.94 80 PRO A CA 1
ATOM 662 C C . PRO A 1 80 ? 13.070 0.255 -15.934 1.00 84.94 80 PRO A C 1
ATOM 664 O O . PRO A 1 80 ? 14.297 0.313 -15.911 1.00 84.94 80 PRO A O 1
ATOM 667 N N . ASP A 1 81 ? 12.340 1.070 -16.695 1.00 81.94 81 ASP A N 1
ATOM 668 C CA . ASP A 1 81 ? 12.865 2.150 -17.526 1.00 81.94 81 ASP A CA 1
ATOM 669 C C . ASP A 1 81 ? 12.839 3.525 -16.840 1.00 81.94 81 ASP A C 1
ATOM 671 O O . ASP A 1 81 ? 13.290 4.508 -17.438 1.00 81.94 81 ASP A O 1
ATOM 675 N N . ASP A 1 82 ? 12.378 3.607 -15.586 1.00 74.56 82 ASP A N 1
ATOM 676 C CA . ASP A 1 82 ? 12.415 4.848 -14.818 1.00 74.56 82 ASP A CA 1
ATOM 677 C C . ASP A 1 82 ? 13.824 5.123 -14.279 1.00 74.56 82 ASP A C 1
ATOM 679 O O . ASP A 1 82 ? 14.312 4.519 -13.316 1.00 74.56 82 ASP A O 1
ATOM 683 N N . THR A 1 83 ? 14.486 6.066 -14.947 1.00 71.25 83 THR A N 1
ATOM 684 C CA . THR A 1 83 ? 15.806 6.586 -14.586 1.00 71.25 83 THR A CA 1
ATOM 685 C C . THR A 1 83 ? 15.740 8.058 -14.187 1.00 71.25 83 THR A C 1
ATOM 687 O O . THR A 1 83 ? 16.735 8.775 -14.339 1.00 71.25 83 THR A O 1
ATOM 690 N N . TRP A 1 84 ? 14.565 8.565 -13.805 1.00 69.88 84 TRP A N 1
ATOM 691 C CA . TRP A 1 84 ? 14.405 9.984 -13.531 1.00 69.88 84 TRP A CA 1
ATOM 692 C C . TRP A 1 84 ? 15.035 10.365 -12.187 1.00 69.88 84 TRP A C 1
ATOM 694 O O . TRP A 1 84 ? 14.473 10.151 -11.119 1.00 69.88 84 TRP A O 1
ATOM 704 N N . ASP A 1 85 ? 16.211 10.987 -12.263 1.00 68.00 85 ASP A N 1
ATOM 705 C CA . ASP A 1 85 ? 16.850 11.699 -11.158 1.00 68.00 85 ASP A CA 1
ATOM 706 C C . ASP A 1 85 ? 17.002 13.181 -11.559 1.00 68.00 85 ASP A C 1
ATOM 708 O O . ASP A 1 85 ? 17.851 13.512 -12.397 1.00 68.00 85 ASP A O 1
ATOM 712 N N . PRO A 1 86 ? 16.182 14.108 -11.028 1.00 63.38 86 PRO A N 1
ATOM 713 C CA . PRO A 1 86 ? 16.282 15.521 -11.357 1.00 63.38 86 PRO A CA 1
ATOM 714 C C . PRO A 1 86 ? 17.593 16.111 -10.824 1.00 63.38 86 PRO A C 1
ATOM 716 O O . PRO A 1 86 ? 18.099 15.734 -9.769 1.00 63.38 86 PRO A O 1
ATOM 719 N N . ALA A 1 87 ? 18.123 17.108 -11.536 1.00 59.59 87 ALA A N 1
ATOM 720 C CA . ALA A 1 87 ? 19.437 17.703 -11.275 1.00 59.59 87 ALA A CA 1
ATOM 721 C C . ALA A 1 87 ? 19.552 18.516 -9.961 1.00 59.59 87 ALA A C 1
ATOM 723 O O . ALA A 1 87 ? 20.609 19.083 -9.685 1.00 59.59 87 ALA A O 1
ATOM 724 N N . SER A 1 88 ? 18.501 18.596 -9.140 1.00 54.31 88 SER A N 1
ATOM 725 C CA . SER A 1 88 ? 18.507 19.324 -7.866 1.00 54.31 88 SER A CA 1
ATOM 726 C C . SER A 1 88 ? 17.686 18.624 -6.784 1.00 54.31 88 SER A C 1
ATOM 728 O O . SER A 1 88 ? 16.787 17.846 -7.077 1.00 54.31 88 SER A O 1
ATOM 730 N N . SER A 1 89 ? 18.018 18.946 -5.532 1.00 56.97 89 SER A N 1
ATOM 731 C CA . SER A 1 89 ? 17.575 18.410 -4.236 1.00 56.97 89 SER A CA 1
ATOM 732 C C . SER A 1 89 ? 16.060 18.431 -3.961 1.00 56.97 89 SER A C 1
ATOM 734 O O . SER A 1 89 ? 15.615 19.039 -2.985 1.00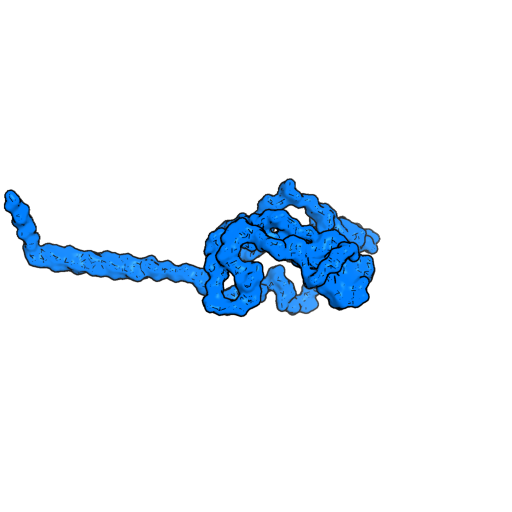 56.97 89 SER A O 1
ATOM 736 N N . TYR A 1 90 ? 15.254 17.790 -4.800 1.00 58.69 90 TYR A N 1
ATOM 737 C CA . TYR A 1 90 ? 13.857 17.534 -4.479 1.00 58.69 90 TYR A CA 1
ATOM 738 C C . TYR A 1 90 ? 13.783 16.476 -3.380 1.00 58.69 90 TYR A C 1
ATOM 740 O O . TYR A 1 90 ? 14.451 15.447 -3.442 1.00 58.69 90 TYR A O 1
ATOM 748 N N . ILE A 1 91 ? 12.965 16.730 -2.359 1.00 60.09 91 ILE A N 1
ATOM 749 C CA . ILE A 1 91 ? 12.844 15.831 -1.203 1.00 60.09 91 ILE A CA 1
ATOM 750 C C . ILE A 1 91 ? 12.409 14.418 -1.622 1.00 60.09 91 ILE A C 1
ATOM 752 O O . ILE A 1 91 ? 12.845 13.435 -1.040 1.00 60.09 91 ILE A O 1
ATOM 756 N N . ILE A 1 92 ? 11.627 14.307 -2.699 1.00 58.16 92 ILE A N 1
ATOM 757 C CA . ILE A 1 92 ? 11.144 13.030 -3.233 1.00 58.16 92 ILE A CA 1
ATOM 758 C C . ILE A 1 92 ? 12.315 12.170 -3.731 1.00 58.16 92 ILE A C 1
ATOM 760 O O . ILE A 1 92 ? 12.424 11.010 -3.345 1.00 58.16 92 ILE A O 1
ATOM 764 N N . THR A 1 93 ? 13.249 12.746 -4.491 1.00 60.34 93 THR A N 1
ATOM 765 C CA . THR A 1 93 ? 14.413 12.013 -5.017 1.00 60.34 93 THR A CA 1
ATOM 766 C C . THR A 1 93 ? 15.533 11.850 -3.993 1.00 60.34 93 THR A C 1
ATOM 768 O O . THR A 1 93 ? 16.424 11.031 -4.183 1.00 60.34 93 THR A O 1
ATOM 771 N N . GLN A 1 94 ? 15.470 12.550 -2.854 1.00 64.00 94 GLN A N 1
ATOM 772 C CA . GLN A 1 94 ? 16.293 12.219 -1.682 1.00 64.00 94 GLN A CA 1
ATOM 773 C C . GLN A 1 94 ? 15.830 10.931 -0.993 1.00 64.00 94 GLN A C 1
ATOM 775 O O . GLN A 1 94 ? 16.650 10.236 -0.394 1.00 64.00 94 GLN A O 1
ATOM 780 N N . HIS A 1 95 ? 14.533 10.623 -1.054 1.00 67.62 95 HIS A N 1
ATOM 781 C CA . HIS A 1 95 ? 13.961 9.455 -0.391 1.00 67.62 95 HIS A CA 1
ATOM 782 C C . HIS A 1 95 ? 13.832 8.248 -1.324 1.00 67.62 95 HIS A C 1
ATOM 784 O O . HIS A 1 95 ? 14.044 7.135 -0.857 1.00 67.62 95 HIS A O 1
ATOM 790 N N . TRP A 1 96 ? 13.574 8.450 -2.618 1.00 76.31 96 TRP A N 1
ATOM 791 C CA . TRP A 1 96 ? 13.538 7.396 -3.635 1.00 76.31 96 TRP A CA 1
ATOM 792 C C . TRP A 1 96 ? 14.325 7.822 -4.883 1.00 76.31 96 TRP A C 1
ATOM 794 O O . TRP A 1 96 ? 13.725 8.203 -5.887 1.00 76.31 96 TRP A O 1
ATOM 804 N N . PRO A 1 97 ? 15.668 7.830 -4.833 1.00 67.94 97 PRO A N 1
ATOM 805 C CA . PRO A 1 97 ? 16.457 8.180 -6.005 1.00 67.94 97 PRO A CA 1
ATOM 806 C C . PRO A 1 97 ? 16.329 7.087 -7.077 1.00 67.94 97 PRO A C 1
ATOM 808 O O . PRO A 1 97 ? 16.300 5.896 -6.765 1.00 67.94 97 PRO A O 1
ATOM 811 N N . GLY A 1 98 ? 16.332 7.468 -8.352 1.00 65.62 98 GLY A N 1
ATOM 812 C CA . GLY A 1 98 ? 16.396 6.543 -9.487 1.00 65.62 98 GLY A CA 1
ATOM 813 C C . GLY A 1 98 ? 17.631 5.633 -9.426 1.00 65.62 98 GLY A C 1
ATOM 814 O O . GLY A 1 98 ? 17.570 4.462 -9.810 1.00 65.62 98 GLY A O 1
ATOM 815 N N . SER A 1 99 ? 18.722 6.132 -8.831 1.00 64.94 99 SER A N 1
ATOM 816 C CA . SER A 1 99 ? 19.930 5.364 -8.483 1.00 64.94 99 SER A CA 1
ATOM 817 C C . SER A 1 99 ? 19.752 4.262 -7.425 1.00 64.94 99 SER A C 1
ATOM 819 O O . SER A 1 99 ? 20.691 3.502 -7.202 1.00 64.94 99 SER A O 1
ATOM 821 N N . SER A 1 100 ? 18.576 4.108 -6.805 1.00 65.94 100 SER A N 1
ATOM 822 C CA . SER A 1 100 ? 18.258 2.948 -5.953 1.00 65.94 100 SER A CA 1
ATOM 823 C C . SER A 1 100 ? 18.055 1.640 -6.734 1.00 65.94 100 SER A C 1
ATOM 825 O O . SER A 1 100 ? 17.794 0.612 -6.117 1.00 65.94 100 SER A O 1
ATOM 827 N N . PHE A 1 101 ? 18.212 1.655 -8.067 1.00 71.44 101 PHE A N 1
ATOM 828 C CA . PHE A 1 101 ? 18.110 0.478 -8.942 1.00 71.44 101 PHE A CA 1
ATOM 829 C C . PHE A 1 101 ? 16.832 -0.334 -8.657 1.00 71.44 101 PHE A C 1
ATOM 831 O O . PHE A 1 101 ? 15.770 0.267 -8.480 1.00 71.44 101 PHE A O 1
ATOM 838 N N . ASP A 1 102 ? 16.923 -1.662 -8.644 1.00 82.75 102 ASP A N 1
ATOM 839 C CA . ASP A 1 102 ? 15.791 -2.585 -8.514 1.00 82.75 102 ASP A CA 1
ATOM 840 C C . ASP A 1 102 ? 15.599 -3.050 -7.058 1.00 82.75 102 ASP A C 1
ATOM 842 O O . ASP A 1 102 ? 15.076 -4.133 -6.799 1.00 82.75 102 ASP A O 1
ATOM 846 N N . GLU A 1 103 ? 16.053 -2.250 -6.087 1.00 81.81 103 GLU A N 1
ATOM 847 C CA . GLU A 1 103 ? 15.984 -2.589 -4.667 1.00 81.81 103 GLU A CA 1
ATOM 848 C C . GLU A 1 103 ? 14.905 -1.790 -3.931 1.00 81.81 103 GLU A C 1
ATOM 850 O O . GLU A 1 103 ? 14.722 -0.584 -4.132 1.00 81.81 103 GLU A O 1
ATOM 855 N N . LYS A 1 104 ? 14.202 -2.468 -3.015 1.00 86.38 104 LYS A N 1
ATOM 856 C CA . LYS A 1 104 ? 13.287 -1.812 -2.080 1.00 86.38 104 LYS A CA 1
ATOM 857 C C . LYS A 1 104 ? 14.087 -0.942 -1.115 1.00 86.38 104 LYS A C 1
ATOM 859 O O . LYS A 1 104 ? 15.104 -1.360 -0.563 1.00 86.38 104 LYS A O 1
ATOM 864 N N . LEU A 1 105 ? 13.603 0.269 -0.872 1.00 83.81 105 LEU A N 1
ATOM 865 C CA . LEU A 1 105 ? 14.281 1.228 -0.008 1.00 83.81 105 LEU A CA 1
ATOM 866 C C . LEU A 1 105 ? 14.297 0.763 1.448 1.00 83.81 105 LEU A C 1
ATOM 868 O O . LEU A 1 105 ? 13.308 0.251 1.965 1.00 83.81 105 LEU A O 1
ATOM 872 N N . THR A 1 106 ? 15.399 1.024 2.149 1.00 85.69 106 THR A N 1
ATOM 873 C CA . THR A 1 106 ? 15.599 0.577 3.539 1.00 85.69 106 THR A CA 1
ATOM 874 C C . THR A 1 106 ? 14.622 1.195 4.537 1.00 85.69 106 THR A C 1
ATOM 876 O O . THR A 1 106 ? 14.381 0.621 5.595 1.00 85.69 106 THR A O 1
ATOM 879 N N . TRP A 1 107 ? 14.046 2.356 4.219 1.00 86.62 107 TRP A N 1
ATOM 880 C CA . TRP A 1 107 ? 13.031 2.997 5.053 1.00 86.62 107 TRP A CA 1
ATOM 881 C C . TRP A 1 107 ? 11.615 2.485 4.775 1.00 86.62 107 TRP A C 1
ATOM 883 O O . TRP A 1 107 ? 10.727 2.785 5.572 1.00 86.62 107 TRP A O 1
ATOM 893 N N . ALA A 1 108 ? 11.382 1.734 3.691 1.00 89.38 108 ALA A N 1
ATOM 894 C CA . ALA A 1 108 ? 10.045 1.329 3.249 1.00 89.38 108 ALA A CA 1
ATOM 895 C C . ALA A 1 108 ? 9.251 0.644 4.369 1.00 89.38 108 ALA A C 1
ATOM 897 O O . ALA A 1 108 ? 8.114 1.021 4.641 1.00 89.38 108 ALA A O 1
ATOM 898 N N . ASP A 1 109 ? 9.889 -0.268 5.103 1.00 91.00 109 ASP A N 1
ATOM 899 C CA . ASP A 1 109 ? 9.259 -1.015 6.201 1.00 91.00 109 ASP A CA 1
ATOM 900 C C . ASP A 1 109 ? 8.905 -0.137 7.414 1.00 91.00 109 ASP A C 1
ATOM 902 O O . ASP A 1 109 ? 8.124 -0.536 8.273 1.00 91.00 109 ASP A O 1
ATOM 906 N N . SER A 1 110 ? 9.448 1.082 7.492 1.00 91.31 110 SER A N 1
ATOM 907 C CA . SER A 1 110 ? 9.134 2.048 8.549 1.00 91.31 110 SER A CA 1
ATOM 908 C C . SER A 1 110 ? 7.979 2.991 8.197 1.00 91.31 110 SER A C 1
ATOM 910 O O . SER A 1 110 ? 7.608 3.829 9.018 1.00 91.31 110 SER A O 1
ATOM 912 N N . ILE A 1 111 ? 7.370 2.878 7.012 1.00 93.00 111 ILE A N 1
ATOM 913 C CA . ILE A 1 111 ? 6.304 3.805 6.609 1.00 93.00 111 ILE A CA 1
ATOM 914 C C . ILE A 1 111 ? 5.019 3.624 7.434 1.00 93.00 111 ILE A C 1
ATOM 916 O O . ILE A 1 111 ? 4.311 4.599 7.687 1.00 93.00 111 ILE A O 1
ATOM 920 N N . ILE A 1 112 ? 4.720 2.408 7.901 1.00 95.00 112 ILE A N 1
ATOM 921 C CA . ILE A 1 112 ? 3.484 2.079 8.623 1.00 95.00 112 ILE A CA 1
ATOM 922 C C . ILE A 1 112 ? 3.734 1.045 9.722 1.00 95.00 112 ILE A C 1
ATOM 924 O O . ILE A 1 112 ? 4.540 0.140 9.545 1.00 95.00 112 ILE A O 1
ATOM 928 N N . CYS A 1 113 ? 3.051 1.178 10.864 1.00 96.00 113 CYS A N 1
ATOM 929 C CA . CYS A 1 113 ? 3.158 0.212 11.954 1.00 96.00 113 CYS A CA 1
ATOM 930 C C . CYS A 1 113 ? 2.185 -0.964 11.739 1.00 96.00 113 CYS A C 1
ATOM 932 O O . CYS A 1 113 ? 1.019 -0.726 11.413 1.00 96.00 113 CYS A O 1
ATOM 934 N N . PRO A 1 114 ? 2.592 -2.218 12.010 1.00 95.19 114 PRO A N 1
ATOM 935 C CA . PRO A 1 114 ? 1.726 -3.388 11.850 1.00 95.19 114 PRO A CA 1
ATOM 936 C C . PRO A 1 114 ? 0.669 -3.513 12.950 1.00 95.19 114 PRO A C 1
ATOM 938 O O . PRO A 1 114 ? -0.288 -4.272 12.813 1.00 95.19 114 PRO A O 1
ATOM 941 N N . THR A 1 115 ? 0.829 -2.795 14.063 1.00 94.94 115 THR A N 1
ATOM 942 C CA . THR A 1 115 ? -0.065 -2.862 15.222 1.00 94.94 115 THR A CA 1
ATOM 943 C C . THR A 1 115 ? -0.276 -1.481 15.842 1.00 94.94 115 THR A C 1
ATOM 945 O O . THR A 1 115 ? 0.400 -0.505 15.520 1.00 94.94 115 THR A O 1
ATOM 948 N N . THR A 1 116 ? -1.218 -1.405 16.782 1.00 92.88 116 THR A N 1
ATOM 949 C CA . THR A 1 116 ? -1.488 -0.213 17.605 1.00 92.88 116 THR A CA 1
ATOM 950 C C . THR A 1 116 ? -0.541 -0.090 18.808 1.00 92.88 116 THR A C 1
ATOM 952 O O . THR A 1 116 ? -0.665 0.817 19.630 1.00 92.88 116 THR A O 1
ATOM 9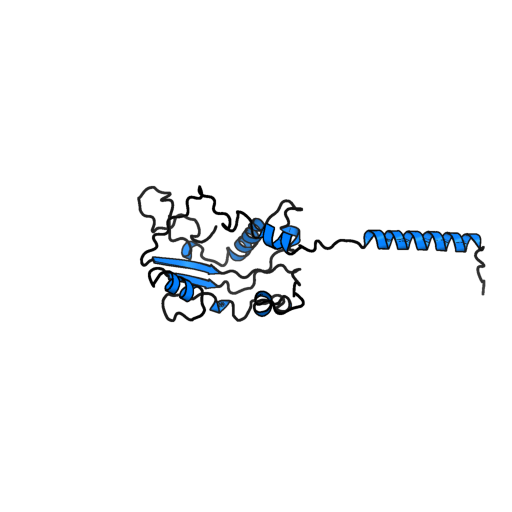55 N N . THR A 1 117 ? 0.417 -1.011 18.932 1.00 90.69 117 THR A N 1
ATOM 956 C CA . THR A 1 117 ? 1.409 -1.079 20.009 1.00 90.69 117 THR A CA 1
ATOM 957 C C . THR A 1 117 ? 2.796 -0.777 19.450 1.00 90.69 117 THR A C 1
ATOM 959 O O . THR A 1 117 ? 3.077 -1.069 18.296 1.00 90.69 117 THR A O 1
ATOM 962 N N . ASN A 1 118 ? 3.685 -0.200 20.267 1.00 87.50 118 ASN A N 1
ATOM 963 C CA . ASN A 1 118 ? 5.053 0.155 19.849 1.00 87.50 118 ASN A CA 1
ATOM 964 C C . ASN A 1 118 ? 5.111 1.048 18.595 1.00 87.50 118 ASN A C 1
ATOM 966 O O . ASN A 1 118 ? 6.011 0.914 17.770 1.00 87.50 118 ASN A O 1
ATOM 970 N N . VAL A 1 119 ? 4.144 1.958 18.466 1.00 90.62 119 VAL A N 1
ATOM 971 C CA . VAL A 1 119 ? 4.040 2.894 17.342 1.00 90.62 119 VAL A CA 1
ATOM 972 C C . VAL A 1 119 ? 5.308 3.735 17.260 1.00 90.62 119 VAL A C 1
ATOM 974 O O . VAL A 1 119 ? 5.664 4.422 18.222 1.00 90.62 119 VAL A O 1
ATOM 977 N N . TRP A 1 120 ? 5.974 3.708 16.109 1.00 87.81 120 TRP A N 1
ATOM 978 C CA . TRP A 1 120 ? 7.109 4.583 15.838 1.00 87.81 120 TRP A CA 1
ATOM 979 C C . TRP A 1 120 ? 6.665 5.855 15.116 1.00 87.81 120 TRP A C 1
ATOM 981 O O . TRP A 1 120 ? 5.633 5.898 14.441 1.00 87.81 120 TRP A O 1
ATOM 991 N N . HIS A 1 121 ? 7.458 6.912 15.278 1.00 77.75 121 HIS A N 1
ATOM 992 C CA . HIS A 1 121 ? 7.228 8.208 14.656 1.00 77.75 121 HIS A CA 1
ATOM 993 C C . HIS A 1 121 ? 8.522 8.699 13.988 1.00 77.75 121 HIS A C 1
ATOM 995 O O . HIS A 1 121 ? 9.572 8.652 14.637 1.00 77.75 121 HIS A O 1
ATOM 1001 N N . PRO A 1 122 ? 8.469 9.199 12.740 1.00 84.12 122 PRO A N 1
ATOM 1002 C CA . PRO A 1 122 ? 7.278 9.347 11.892 1.00 84.12 122 PRO A CA 1
ATOM 1003 C C . PRO A 1 122 ? 6.791 8.013 11.286 1.00 84.12 122 PRO A C 1
ATOM 1005 O O . PRO A 1 122 ? 7.596 7.149 10.961 1.00 84.12 122 PRO A O 1
ATOM 1008 N N . SER A 1 123 ? 5.470 7.849 11.151 1.00 91.50 123 SER A N 1
ATOM 1009 C CA . SER A 1 123 ? 4.805 6.757 10.414 1.00 91.50 123 SER A CA 1
ATOM 1010 C C . SER A 1 123 ? 3.372 7.163 10.051 1.00 91.50 123 SER A C 1
ATOM 1012 O O . SER A 1 123 ? 2.801 8.050 10.695 1.00 91.50 123 SER A O 1
ATOM 1014 N N . LEU A 1 124 ? 2.765 6.496 9.064 1.00 91.81 124 LEU A N 1
ATOM 1015 C CA . LEU A 1 124 ? 1.350 6.666 8.716 1.00 91.81 124 LEU A CA 1
ATOM 1016 C C . LEU A 1 124 ? 0.440 6.361 9.911 1.00 91.81 124 LEU A C 1
ATOM 1018 O O . LEU A 1 124 ? -0.483 7.122 10.191 1.00 91.81 124 LEU A O 1
ATOM 1022 N N . THR A 1 125 ? 0.745 5.314 10.679 1.00 93.19 125 THR A N 1
ATOM 1023 C CA . THR A 1 125 ? 0.008 4.982 11.906 1.00 93.19 125 THR A CA 1
ATOM 1024 C C . THR A 1 125 ? 0.024 6.131 12.904 1.00 93.19 125 THR A C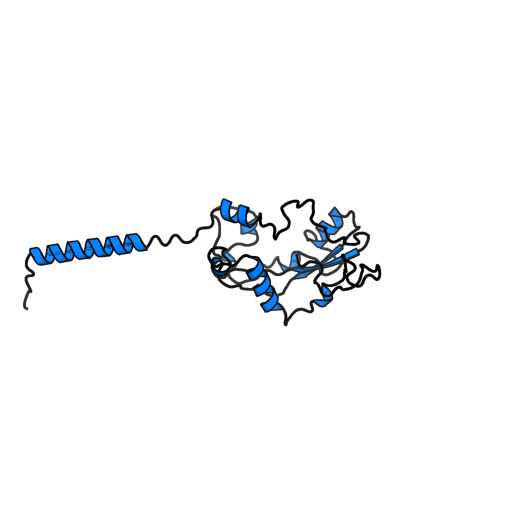 1
ATOM 1026 O O . THR A 1 125 ? -1.027 6.534 13.400 1.00 93.19 125 THR A O 1
ATOM 1029 N N . GLY A 1 126 ? 1.206 6.694 13.173 1.00 91.12 126 GLY A N 1
ATOM 1030 C CA . GLY A 1 126 ? 1.347 7.835 14.073 1.00 91.12 126 GLY A CA 1
ATOM 1031 C C . GLY A 1 126 ? 0.616 9.078 13.562 1.00 91.12 126 GLY A C 1
ATOM 1032 O O . GLY A 1 126 ? -0.033 9.762 14.350 1.00 91.12 126 GLY A O 1
ATOM 1033 N N . LEU A 1 127 ? 0.676 9.346 12.254 1.00 91.00 127 LEU A N 1
ATOM 1034 C CA . LEU A 1 127 ? -0.011 10.476 11.628 1.00 91.00 127 LEU A CA 1
ATOM 1035 C C . LEU A 1 127 ? -1.533 10.373 11.794 1.00 91.00 127 LEU A C 1
ATOM 1037 O O . LEU A 1 127 ? -2.149 11.288 12.331 1.00 91.00 127 LEU A O 1
ATOM 1041 N N . PHE A 1 128 ? -2.140 9.251 11.400 1.00 90.06 128 PHE A N 1
ATOM 1042 C CA . PHE A 1 128 ? -3.594 9.069 11.480 1.00 90.06 128 PHE A CA 1
ATOM 1043 C C . PHE A 1 128 ? -4.108 9.035 12.923 1.00 90.06 128 PHE A C 1
ATOM 1045 O O . PHE A 1 128 ? -5.179 9.576 13.214 1.00 90.06 128 PHE A O 1
ATOM 1052 N N . GLN A 1 129 ? -3.332 8.468 13.849 1.00 90.25 129 GLN A N 1
ATOM 1053 C CA . GLN A 1 129 ? -3.658 8.501 15.273 1.00 90.25 129 GLN A CA 1
ATOM 1054 C C . GLN A 1 129 ? -3.684 9.942 15.802 1.00 90.25 129 GLN A C 1
ATOM 1056 O O . GLN A 1 129 ? -4.626 10.321 16.499 1.00 90.25 129 GLN A O 1
ATOM 1061 N N . GLN A 1 130 ? -2.702 10.767 15.433 1.00 88.94 130 GLN A N 1
ATOM 1062 C CA . GLN A 1 130 ? -2.642 12.166 15.861 1.00 88.94 130 GLN A CA 1
ATOM 1063 C C . GLN A 1 130 ? -3.754 12.999 15.218 1.00 88.94 130 GLN A C 1
ATOM 1065 O O . GLN A 1 130 ? -4.477 13.705 15.920 1.00 88.94 130 GLN A O 1
ATOM 1070 N N . SER A 1 131 ? -3.942 12.877 13.901 1.00 86.62 131 SER A N 1
ATOM 1071 C CA . SER A 1 131 ? -4.956 13.620 13.143 1.00 86.62 131 SER A CA 1
ATOM 1072 C C . SER A 1 131 ? -6.387 13.298 13.574 1.00 86.62 131 SER A C 1
ATOM 1074 O O . SER A 1 131 ? -7.268 14.146 13.461 1.00 86.62 131 SER A O 1
ATOM 1076 N N . SER A 1 132 ? -6.624 12.098 14.105 1.00 85.81 132 SER A N 1
ATOM 1077 C CA . SER A 1 132 ? -7.926 11.682 14.629 1.00 85.81 132 SER A CA 1
ATOM 1078 C C . SER A 1 132 ? -8.113 11.949 16.127 1.00 85.81 132 SER A C 1
ATOM 1080 O O . SER A 1 132 ? -9.111 11.509 16.693 1.00 85.81 132 SER A O 1
ATOM 1082 N N . ASN A 1 133 ? -7.182 12.632 16.808 1.00 88.31 133 ASN A N 1
ATOM 1083 C CA . ASN A 1 133 ? -7.178 12.772 18.274 1.00 88.31 133 ASN A CA 1
ATOM 1084 C C . ASN A 1 133 ? -7.280 11.417 19.007 1.00 88.31 133 ASN A C 1
ATOM 1086 O O . ASN A 1 133 ? -7.981 11.279 20.012 1.00 88.31 133 ASN A O 1
ATOM 1090 N N . GLY A 1 134 ? -6.601 10.398 18.480 1.00 87.56 134 GLY A N 1
ATOM 1091 C CA . GLY A 1 134 ? -6.587 9.040 19.018 1.00 87.56 134 GLY A CA 1
ATOM 1092 C C . GLY A 1 134 ? -7.869 8.245 18.773 1.00 87.56 134 GLY A C 1
ATOM 1093 O O . GLY A 1 134 ? -8.078 7.241 19.450 1.00 87.56 134 GLY A O 1
ATOM 1094 N N . LYS A 1 135 ? -8.735 8.688 17.852 1.00 87.00 135 LYS A N 1
ATOM 1095 C CA . LYS A 1 135 ? -10.012 8.024 17.544 1.00 87.00 135 LYS A CA 1
ATOM 1096 C C . LYS A 1 135 ? -9.946 7.006 16.425 1.00 87.00 135 LYS A C 1
ATOM 1098 O O . LYS A 1 135 ? -10.870 6.214 16.310 1.00 87.00 135 LYS A O 1
ATOM 1103 N N . PHE A 1 136 ? -8.874 7.001 15.651 1.00 88.06 136 PHE A N 1
ATOM 1104 C CA . PHE A 1 136 ? -8.723 6.113 14.516 1.00 88.06 136 PHE A CA 1
ATOM 1105 C C . PHE A 1 136 ? -7.301 5.570 14.443 1.00 88.06 136 PHE A C 1
ATOM 1107 O O . PHE A 1 136 ? -6.326 6.305 14.628 1.00 88.06 136 PHE A O 1
ATOM 1114 N N . TRP A 1 137 ? -7.200 4.279 14.146 1.00 91.12 137 TRP A N 1
ATOM 1115 C CA . TRP A 1 137 ? -5.938 3.592 13.928 1.00 91.12 137 TRP A CA 1
ATOM 1116 C C . TRP A 1 137 ? -5.816 3.163 12.470 1.00 91.12 137 TRP A C 1
ATOM 1118 O O . TRP A 1 137 ? -6.657 2.425 11.964 1.00 91.12 137 TRP A O 1
ATOM 1128 N N . LEU A 1 138 ? -4.728 3.579 11.823 1.00 92.62 138 LEU A N 1
ATOM 1129 C CA . LEU A 1 138 ? -4.286 3.021 10.550 1.00 92.62 138 LEU A CA 1
ATOM 1130 C C . LEU A 1 138 ? -3.071 2.135 10.815 1.00 92.62 138 LEU A C 1
ATOM 1132 O O . LEU A 1 138 ? -2.022 2.638 11.213 1.00 92.62 138 LEU A O 1
ATOM 1136 N N . ILE A 1 139 ? -3.202 0.832 10.617 1.00 95.19 139 ILE A N 1
ATOM 1137 C CA . ILE A 1 139 ? -2.095 -0.126 10.718 1.00 95.19 139 ILE A CA 1
ATOM 1138 C C . ILE A 1 139 ? -1.892 -0.801 9.369 1.00 95.19 139 ILE A C 1
ATOM 1140 O O . ILE A 1 139 ? -2.755 -0.723 8.495 1.00 95.19 139 ILE A O 1
ATOM 1144 N N . GLY A 1 140 ? -0.772 -1.479 9.174 1.00 95.44 140 GLY A N 1
ATOM 1145 C CA . GLY A 1 140 ? -0.573 -2.175 7.917 1.00 95.44 140 GLY A CA 1
ATOM 1146 C C . GLY A 1 140 ? 0.723 -2.935 7.806 1.00 95.44 140 GLY A C 1
ATOM 1147 O O . GLY A 1 140 ? 1.627 -2.794 8.628 1.00 95.44 140 GLY A O 1
ATOM 1148 N N . ASP A 1 141 ? 0.777 -3.728 6.750 1.00 95.56 141 ASP A N 1
ATOM 1149 C CA . ASP A 1 141 ? 1.959 -4.468 6.348 1.00 95.56 141 ASP A CA 1
ATOM 1150 C C . ASP A 1 141 ? 2.599 -3.776 5.142 1.00 95.56 141 ASP A C 1
ATOM 1152 O O . ASP A 1 141 ? 1.933 -3.082 4.368 1.00 95.56 141 ASP A O 1
ATOM 1156 N N . VAL A 1 142 ? 3.900 -3.984 4.968 1.00 95.19 142 VAL A N 1
ATOM 1157 C CA . VAL A 1 142 ? 4.626 -3.576 3.764 1.00 95.19 142 VAL A CA 1
ATOM 1158 C C . VAL A 1 142 ? 4.986 -4.840 3.002 1.00 95.19 142 VAL A C 1
ATOM 1160 O O . VAL A 1 142 ? 5.559 -5.765 3.582 1.00 95.19 142 VAL A O 1
ATOM 1163 N N . TYR A 1 143 ? 4.654 -4.893 1.712 1.00 94.62 143 TYR A N 1
ATOM 1164 C CA . TYR A 1 143 ? 5.048 -6.017 0.869 1.00 94.62 143 TYR A CA 1
ATOM 1165 C C . TYR A 1 143 ? 6.587 -6.159 0.887 1.00 94.62 143 TYR A C 1
ATOM 1167 O O . TYR A 1 143 ? 7.302 -5.150 0.792 1.00 94.62 143 TYR A O 1
ATOM 1175 N N . PRO A 1 144 ? 7.133 -7.374 1.093 1.00 92.56 144 PRO A N 1
ATOM 1176 C CA . PRO A 1 144 ? 8.558 -7.544 1.363 1.00 92.56 144 PRO A CA 1
ATOM 1177 C C . PRO A 1 144 ? 9.448 -7.149 0.182 1.00 92.56 144 PRO A C 1
ATOM 1179 O O . PRO A 1 144 ? 10.522 -6.596 0.421 1.00 92.56 144 PRO A O 1
ATOM 1182 N N . ASP A 1 145 ? 8.983 -7.349 -1.050 1.00 91.62 145 ASP A N 1
ATOM 1183 C CA . ASP A 1 145 ? 9.779 -7.153 -2.261 1.00 91.62 145 ASP A CA 1
ATOM 1184 C C . ASP A 1 145 ? 9.392 -5.869 -3.013 1.00 91.62 145 ASP A C 1
ATOM 1186 O O . ASP A 1 145 ? 8.274 -5.368 -2.897 1.00 91.62 145 ASP A O 1
ATOM 1190 N N . LEU A 1 146 ? 10.318 -5.330 -3.811 1.00 92.06 146 LEU A N 1
ATOM 1191 C CA . LEU A 1 146 ? 9.987 -4.301 -4.799 1.00 92.06 146 LEU A CA 1
ATOM 1192 C C . LEU A 1 146 ? 9.294 -4.972 -5.992 1.00 92.06 146 LEU A C 1
ATOM 1194 O O . LEU A 1 146 ? 9.855 -5.888 -6.594 1.00 92.06 146 LEU A O 1
ATOM 1198 N N . VAL A 1 147 ? 8.097 -4.514 -6.358 1.00 92.88 147 VAL A N 1
ATOM 1199 C CA . VAL A 1 147 ? 7.377 -5.048 -7.521 1.00 92.88 147 VAL A CA 1
ATOM 1200 C C . VAL A 1 147 ? 7.846 -4.333 -8.785 1.00 92.88 147 VAL A C 1
ATOM 1202 O O . VAL A 1 147 ? 7.580 -3.148 -8.986 1.00 92.88 147 VAL A O 1
ATOM 1205 N N . MET A 1 148 ? 8.537 -5.059 -9.658 1.00 90.81 148 MET A N 1
ATOM 1206 C CA . MET A 1 148 ? 8.922 -4.547 -10.972 1.00 90.81 148 MET A CA 1
ATOM 1207 C C . MET A 1 148 ? 7.754 -4.726 -11.944 1.00 90.81 148 MET A C 1
ATOM 1209 O O . MET A 1 148 ? 7.287 -5.841 -12.171 1.00 90.81 148 MET A O 1
ATOM 1213 N N . ILE A 1 149 ? 7.268 -3.626 -12.511 1.00 90.56 149 ILE A N 1
ATOM 1214 C CA . ILE A 1 149 ? 6.196 -3.640 -13.519 1.00 90.56 149 ILE A CA 1
ATOM 1215 C C . ILE A 1 149 ? 6.767 -3.498 -14.933 1.00 90.56 149 ILE A C 1
ATOM 1217 O O . ILE A 1 149 ? 7.978 -3.505 -15.123 1.00 90.56 149 ILE A O 1
ATOM 1221 N N . ASP A 1 150 ? 5.911 -3.464 -15.953 1.00 88.88 150 ASP A N 1
ATOM 1222 C CA . ASP A 1 150 ? 6.366 -3.280 -17.338 1.00 88.88 150 ASP A CA 1
ATOM 1223 C C . ASP A 1 150 ? 6.819 -1.830 -17.594 1.00 88.88 150 ASP A C 1
ATOM 1225 O O . ASP A 1 150 ? 6.754 -1.018 -16.684 1.00 88.88 150 ASP A O 1
ATOM 1229 N N . SER A 1 151 ? 7.258 -1.478 -18.805 1.00 86.31 151 SER A N 1
ATOM 1230 C CA . SER A 1 151 ? 7.695 -0.109 -19.124 1.00 86.31 151 SER A CA 1
ATOM 1231 C C . SER A 1 151 ? 6.595 0.939 -18.921 1.00 86.31 151 SER A C 1
ATOM 1233 O O . SER A 1 151 ? 5.410 0.673 -19.158 1.00 86.31 151 SER A O 1
ATOM 1235 N N . ILE A 1 152 ? 6.979 2.167 -18.551 1.00 82.69 152 ILE A N 1
ATOM 1236 C CA . ILE A 1 152 ? 6.017 3.268 -18.356 1.00 82.69 152 ILE A CA 1
ATOM 1237 C C . ILE A 1 152 ? 5.179 3.528 -19.619 1.00 82.69 152 ILE A C 1
ATOM 1239 O O . ILE A 1 152 ? 3.979 3.796 -19.538 1.00 82.69 152 ILE A O 1
ATOM 1243 N N . GLU A 1 153 ? 5.778 3.367 -20.806 1.00 83.31 153 GLU A N 1
ATOM 1244 C CA . GLU A 1 153 ? 5.092 3.546 -22.088 1.00 83.31 153 GLU A CA 1
ATOM 1245 C C . GLU A 1 153 ? 3.884 2.611 -22.239 1.00 83.31 153 GLU A C 1
ATOM 1247 O O . GLU A 1 153 ? 2.855 3.032 -22.773 1.00 83.31 153 GLU A O 1
ATOM 1252 N N . LYS A 1 154 ? 3.944 1.372 -21.726 1.00 83.69 154 LYS A N 1
ATOM 1253 C CA . LYS A 1 154 ? 2.831 0.411 -21.818 1.00 83.69 154 LYS A CA 1
ATOM 1254 C C . LYS A 1 154 ? 1.552 0.945 -21.179 1.00 83.69 154 LYS A C 1
ATOM 1256 O O . LYS A 1 154 ? 0.466 0.632 -21.663 1.00 83.69 154 LYS A O 1
ATOM 1261 N N . TYR A 1 155 ? 1.669 1.739 -20.118 1.00 82.69 155 TYR A N 1
ATOM 1262 C CA . TYR A 1 155 ? 0.536 2.257 -19.348 1.00 82.69 155 TYR A CA 1
ATOM 1263 C C . TYR A 1 155 ? 0.092 3.659 -19.784 1.00 82.69 155 TYR A C 1
ATOM 1265 O O . TYR A 1 155 ? -0.825 4.218 -19.189 1.00 82.69 155 TYR A O 1
ATOM 1273 N N . SER A 1 156 ? 0.688 4.202 -20.850 1.00 77.75 156 SER A N 1
ATOM 1274 C CA . SER A 1 156 ? 0.305 5.493 -21.422 1.00 77.75 156 SER A CA 1
ATOM 1275 C C . SER A 1 156 ? -1.085 5.444 -22.084 1.00 77.75 156 SER A C 1
ATOM 1277 O O . SER A 1 156 ? -1.398 4.465 -22.779 1.00 77.75 156 SER A O 1
ATOM 1279 N N . PRO A 1 157 ? -1.876 6.536 -22.009 1.00 75.31 157 PRO A N 1
ATOM 1280 C CA . PRO A 1 157 ? -3.117 6.688 -22.776 1.00 75.31 157 PRO A CA 1
ATOM 1281 C C . PRO A 1 157 ? -2.949 6.472 -24.282 1.00 75.31 157 PRO A C 1
ATOM 1283 O O . PRO A 1 157 ? -3.864 5.984 -24.946 1.00 75.31 157 PRO A O 1
ATOM 1286 N N . SER A 1 158 ? -1.765 6.776 -24.826 1.00 78.81 158 SER A N 1
ATOM 1287 C CA . SER A 1 158 ? -1.428 6.544 -26.239 1.00 78.81 158 SER A CA 1
ATOM 1288 C C . SER A 1 158 ? -1.505 5.067 -26.655 1.00 78.81 158 SER A C 1
ATOM 1290 O O . SER A 1 158 ? -1.799 4.770 -27.812 1.00 78.81 158 SER A O 1
ATOM 1292 N N . ASN A 1 159 ? -1.330 4.147 -25.703 1.00 74.25 159 ASN A N 1
ATOM 1293 C CA . ASN A 1 159 ? -1.461 2.701 -25.881 1.00 74.25 159 ASN A CA 1
ATOM 1294 C C . ASN A 1 159 ? -2.833 2.163 -25.429 1.00 74.25 159 ASN A C 1
ATOM 1296 O O . ASN A 1 159 ? -3.015 0.951 -25.293 1.00 74.25 159 ASN A O 1
ATOM 1300 N N . GLY A 1 160 ? -3.812 3.045 -25.188 1.00 78.00 160 GLY A N 1
ATOM 1301 C CA . GLY A 1 160 ? -5.153 2.675 -24.725 1.00 78.00 160 GLY A CA 1
ATOM 1302 C C . GLY A 1 160 ? -5.187 2.137 -23.291 1.00 78.00 160 GLY A C 1
ATOM 1303 O O . GLY A 1 160 ? -6.155 1.479 -22.908 1.00 78.00 160 GLY A O 1
ATOM 1304 N N . ARG A 1 161 ? -4.130 2.385 -22.510 1.00 77.88 161 ARG A N 1
ATOM 1305 C CA . ARG A 1 161 ? -4.017 2.001 -21.100 1.00 77.88 161 ARG A CA 1
ATOM 1306 C C . ARG A 1 161 ? -3.949 3.238 -20.206 1.00 77.88 161 ARG A C 1
ATOM 1308 O O . ARG A 1 161 ? -3.934 4.366 -20.682 1.00 77.88 161 ARG A O 1
ATOM 1315 N N . ASN A 1 162 ? -3.973 3.009 -18.902 1.00 81.06 162 ASN A N 1
ATOM 1316 C CA . ASN A 1 162 ? -3.804 4.024 -17.870 1.00 81.06 162 ASN A CA 1
ATOM 1317 C C . ASN A 1 162 ? -3.140 3.384 -16.641 1.00 81.06 162 ASN A C 1
ATOM 1319 O O . ASN A 1 162 ? -2.918 2.168 -16.610 1.00 81.06 162 ASN A O 1
ATOM 1323 N N . ILE A 1 163 ? -2.875 4.186 -15.611 1.00 79.50 163 ILE A N 1
ATOM 1324 C CA . ILE A 1 163 ? -2.248 3.723 -14.367 1.00 79.50 163 ILE A CA 1
ATOM 1325 C C . ILE A 1 163 ? -3.038 2.612 -13.653 1.00 79.50 163 ILE A C 1
ATOM 1327 O O . ILE A 1 163 ? -2.437 1.761 -13.005 1.00 79.50 163 ILE A O 1
ATOM 1331 N N . GLY A 1 164 ? -4.361 2.530 -13.830 1.00 79.75 164 GLY A N 1
ATOM 1332 C CA . GLY A 1 164 ? -5.177 1.448 -13.266 1.00 79.75 164 GLY A CA 1
ATOM 1333 C C . GLY A 1 164 ? -4.764 0.062 -13.775 1.00 79.75 164 GLY A C 1
ATOM 1334 O O . GLY A 1 164 ? -4.827 -0.916 -13.034 1.00 79.75 164 GLY A O 1
ATOM 1335 N N . TYR A 1 165 ? -4.247 -0.030 -15.005 1.00 82.81 165 TYR A N 1
ATOM 1336 C CA . TYR A 1 165 ? -3.649 -1.272 -15.505 1.00 82.81 165 TYR A CA 1
ATOM 1337 C C . TYR A 1 165 ? -2.319 -1.599 -14.819 1.00 82.81 165 TYR A C 1
ATOM 1339 O O . TYR A 1 165 ? -2.019 -2.774 -14.649 1.00 82.81 165 TYR A O 1
ATOM 1347 N N . ALA A 1 166 ? -1.532 -0.598 -14.417 1.00 86.12 166 ALA A N 1
ATOM 1348 C CA . ALA A 1 166 ? -0.312 -0.833 -13.644 1.00 86.12 166 ALA A CA 1
ATOM 1349 C C . ALA A 1 166 ? -0.659 -1.358 -12.247 1.00 86.12 166 ALA A C 1
ATOM 1351 O O . ALA A 1 166 ? -0.081 -2.348 -11.814 1.00 86.12 166 ALA A O 1
ATOM 1352 N N . VAL A 1 167 ? -1.662 -0.764 -11.588 1.00 87.44 167 VAL A N 1
ATOM 1353 C CA . VAL A 1 167 ? -2.183 -1.254 -10.300 1.00 87.44 167 VAL A CA 1
ATOM 1354 C C . VAL A 1 167 ? -2.664 -2.698 -10.429 1.00 87.44 167 VAL A C 1
ATOM 1356 O O . VAL A 1 167 ? -2.273 -3.547 -9.633 1.00 87.44 167 VAL A O 1
ATOM 1359 N N . LYS A 1 168 ? -3.446 -3.008 -11.467 1.00 86.50 168 LYS A N 1
ATOM 1360 C CA . LYS A 1 168 ? -3.889 -4.377 -11.741 1.00 86.50 168 LYS A CA 1
ATOM 1361 C C . LYS A 1 168 ? -2.711 -5.344 -11.917 1.00 86.50 168 LYS A C 1
ATOM 1363 O O . LYS A 1 168 ? -2.705 -6.390 -11.278 1.00 86.50 168 LYS A O 1
ATOM 1368 N N . ASP A 1 169 ? -1.725 -4.995 -12.743 1.00 90.06 169 ASP A N 1
ATOM 1369 C CA . ASP A 1 169 ? -0.551 -5.842 -12.987 1.00 90.06 169 ASP A CA 1
ATOM 1370 C C . ASP A 1 169 ? 0.273 -6.057 -11.694 1.00 90.06 169 ASP A C 1
ATOM 1372 O O . ASP A 1 169 ? 0.850 -7.126 -11.509 1.00 90.06 169 ASP A O 1
ATOM 1376 N N . VAL A 1 170 ? 0.322 -5.076 -10.780 1.00 92.75 170 VAL A N 1
ATOM 1377 C CA . VAL A 1 170 ? 0.926 -5.240 -9.442 1.00 92.75 170 VAL A CA 1
ATOM 1378 C C . VAL A 1 170 ? 0.131 -6.238 -8.603 1.00 92.75 170 VAL A C 1
ATOM 1380 O O . VAL A 1 170 ? 0.718 -7.161 -8.041 1.00 92.75 170 VAL A O 1
ATOM 1383 N N . LEU A 1 171 ? -1.192 -6.069 -8.524 1.00 91.69 171 LEU A N 1
ATOM 1384 C CA . LEU A 1 171 ? -2.061 -6.935 -7.723 1.00 91.69 171 LEU A CA 1
ATOM 1385 C C . LEU A 1 171 ? -2.013 -8.387 -8.217 1.00 91.69 171 LEU A C 1
ATOM 1387 O O . LEU A 1 171 ? -1.844 -9.293 -7.408 1.00 91.69 171 LEU A O 1
ATOM 1391 N N . GLU A 1 172 ? -2.061 -8.611 -9.534 1.00 92.31 172 GLU A N 1
ATOM 1392 C CA . GLU A 1 172 ? -1.955 -9.950 -10.135 1.00 92.31 172 GLU A CA 1
ATOM 1393 C C . GLU A 1 172 ? -0.610 -10.632 -9.833 1.00 92.31 172 GLU A C 1
ATOM 1395 O O . GLU A 1 172 ? -0.561 -11.851 -9.673 1.00 92.31 172 GLU A O 1
ATOM 1400 N N . GLN A 1 173 ? 0.487 -9.872 -9.730 1.00 94.12 173 GLN A N 1
ATOM 1401 C CA . GLN A 1 173 ? 1.805 -10.429 -9.407 1.00 94.12 173 GLN A CA 1
ATOM 1402 C C . GLN A 1 173 ? 1.919 -10.915 -7.960 1.00 94.12 173 GLN A C 1
ATOM 1404 O O . GLN A 1 173 ? 2.641 -11.879 -7.698 1.00 94.12 173 GLN A O 1
ATOM 1409 N N . ILE A 1 174 ? 1.236 -10.255 -7.023 1.00 94.00 174 ILE A N 1
ATOM 1410 C CA . ILE A 1 174 ? 1.358 -10.550 -5.588 1.00 94.00 174 ILE A CA 1
ATOM 1411 C C . ILE A 1 174 ? 0.205 -11.395 -5.037 1.00 94.00 174 ILE A C 1
ATOM 1413 O O . ILE A 1 174 ? 0.311 -11.879 -3.913 1.00 94.00 174 ILE A O 1
ATOM 1417 N N . ASP A 1 175 ? -0.862 -11.601 -5.814 1.00 91.56 175 ASP A N 1
ATOM 1418 C CA . ASP A 1 175 ? -2.098 -12.282 -5.404 1.00 91.56 175 ASP A CA 1
ATOM 1419 C C . ASP A 1 175 ? -1.849 -13.639 -4.724 1.00 91.56 175 ASP A C 1
ATOM 1421 O O . ASP A 1 175 ? -2.401 -13.934 -3.669 1.00 91.56 175 ASP A O 1
ATOM 1425 N N . GLY A 1 176 ? -0.926 -14.442 -5.262 1.00 91.88 176 GLY A N 1
ATOM 1426 C CA . GLY A 1 176 ? -0.590 -15.757 -4.704 1.00 91.88 176 GLY A CA 1
ATOM 1427 C C . GLY A 1 176 ? 0.169 -15.735 -3.369 1.00 91.88 176 GLY A C 1
ATOM 1428 O O . GLY A 1 176 ? 0.346 -16.790 -2.759 1.00 91.88 176 GLY A O 1
ATOM 1429 N N . ASN A 1 177 ? 0.628 -14.564 -2.924 1.00 93.69 177 ASN A N 1
ATOM 1430 C CA . ASN A 1 177 ? 1.473 -14.390 -1.740 1.00 93.69 177 ASN A CA 1
ATOM 1431 C C . ASN A 1 177 ? 0.759 -13.658 -0.595 1.00 93.69 177 ASN A C 1
ATOM 1433 O O . ASN A 1 177 ? 1.321 -13.553 0.497 1.00 93.69 177 ASN A O 1
ATOM 1437 N N . ILE A 1 178 ? -0.444 -13.131 -0.841 1.00 94.00 178 ILE A N 1
ATOM 1438 C CA . ILE A 1 178 ? -1.164 -12.260 0.085 1.00 94.00 178 ILE A CA 1
ATOM 1439 C C . ILE A 1 178 ? -2.507 -12.876 0.452 1.00 94.00 178 ILE A C 1
ATOM 1441 O O . ILE A 1 178 ? -3.278 -13.307 -0.397 1.00 94.00 178 ILE A O 1
ATOM 1445 N N . ASP A 1 179 ? -2.798 -12.890 1.749 1.00 94.06 179 ASP A N 1
ATOM 1446 C CA . ASP A 1 179 ? -4.136 -13.185 2.244 1.00 94.06 179 ASP A CA 1
ATOM 1447 C C . ASP A 1 179 ? -4.962 -11.895 2.254 1.00 94.06 179 ASP A C 1
ATOM 1449 O O . ASP A 1 179 ? -4.912 -11.107 3.204 1.00 94.06 179 ASP A O 1
ATOM 1453 N N . TRP A 1 180 ? -5.708 -11.665 1.172 1.00 91.44 180 TRP A N 1
ATOM 1454 C CA . TRP A 1 180 ? -6.526 -10.463 1.005 1.00 91.44 180 TRP A CA 1
ATOM 1455 C C . TRP A 1 180 ? -7.640 -10.325 2.042 1.00 91.44 180 TRP A C 1
ATOM 1457 O O . TRP A 1 180 ? -8.058 -9.205 2.328 1.00 91.44 180 TRP A O 1
ATOM 1467 N N . SER A 1 181 ? -8.059 -11.428 2.676 1.00 91.81 181 SER A N 1
ATOM 1468 C CA . SER A 1 181 ? -9.097 -11.398 3.716 1.00 91.81 181 SER A CA 1
ATOM 1469 C C . SER A 1 181 ? -8.677 -10.615 4.964 1.00 91.81 181 SER A C 1
ATOM 1471 O O . SER A 1 181 ? -9.517 -10.186 5.748 1.00 91.81 181 SER A O 1
ATOM 1473 N N . LEU A 1 182 ? -7.373 -10.377 5.150 1.00 92.50 182 LEU A N 1
ATOM 1474 C CA . LEU A 1 182 ? -6.856 -9.558 6.247 1.00 92.50 182 LEU A CA 1
ATOM 1475 C C . LEU A 1 182 ? -7.108 -8.055 6.059 1.00 92.50 182 LEU A C 1
ATOM 1477 O O . LEU A 1 182 ? -6.925 -7.297 7.016 1.00 92.50 182 LEU A O 1
ATOM 1481 N N . TYR A 1 183 ? -7.473 -7.630 4.849 1.00 92.25 183 TYR A N 1
ATOM 1482 C CA . TYR A 1 183 ? -7.667 -6.230 4.465 1.00 92.25 183 TYR A CA 1
ATOM 1483 C C . TYR A 1 183 ? -9.119 -5.922 4.055 1.00 92.25 183 TYR A C 1
ATOM 1485 O O . TYR A 1 183 ? -9.377 -4.846 3.529 1.00 92.25 183 TYR A O 1
ATOM 1493 N N . ASP A 1 184 ? -10.040 -6.859 4.284 1.00 91.00 184 ASP A N 1
ATOM 1494 C CA . ASP A 1 184 ? -11.483 -6.753 4.034 1.00 91.00 184 ASP A CA 1
ATOM 1495 C C . ASP A 1 184 ? -12.207 -6.917 5.378 1.00 91.00 184 ASP A C 1
ATOM 1497 O O . ASP A 1 184 ? -12.349 -8.024 5.909 1.00 91.00 184 ASP A O 1
ATOM 1501 N N . LYS A 1 185 ? -12.553 -5.793 6.009 1.00 88.69 185 LYS A N 1
ATOM 1502 C CA . LYS A 1 185 ? -13.159 -5.756 7.348 1.00 88.69 185 LYS A CA 1
ATOM 1503 C C . LYS A 1 185 ? -14.481 -4.997 7.359 1.00 88.69 185 LYS A C 1
ATOM 1505 O O . LYS A 1 185 ? -15.280 -5.218 8.278 1.00 88.69 185 LYS A O 1
ATOM 1510 N N . PHE A 1 186 ? -14.682 -4.061 6.441 1.00 86.56 186 PHE A N 1
ATOM 1511 C CA . PHE A 1 186 ? -15.806 -3.143 6.458 1.00 86.56 186 PHE A CA 1
ATOM 1512 C C . PHE A 1 186 ? -16.699 -3.335 5.234 1.00 86.56 186 PHE A C 1
ATOM 1514 O O . PHE A 1 186 ? -16.228 -3.420 4.113 1.00 86.56 186 PHE A O 1
ATOM 1521 N N . ASP A 1 187 ? -18.009 -3.257 5.468 1.00 86.50 187 ASP 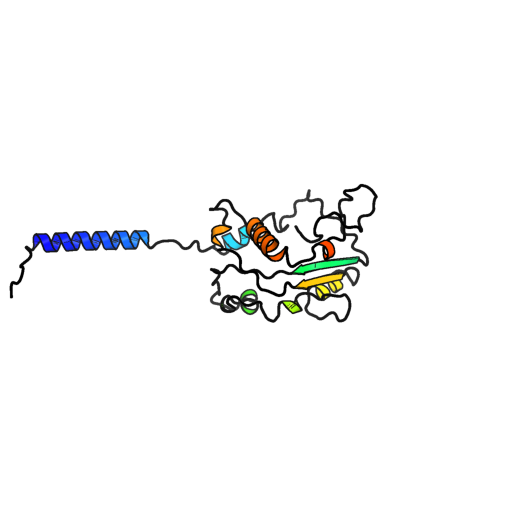A N 1
ATOM 1522 C CA . ASP A 1 187 ? -19.036 -3.211 4.429 1.00 86.50 187 ASP A CA 1
ATOM 1523 C C . ASP A 1 187 ? -19.678 -1.816 4.473 1.00 86.50 187 ASP A C 1
ATOM 1525 O O . ASP A 1 187 ? -20.729 -1.617 5.099 1.00 86.50 187 ASP A O 1
ATOM 1529 N N . PRO A 1 188 ? -19.028 -0.778 3.911 1.00 82.31 188 PRO A N 1
ATOM 1530 C CA . PRO A 1 188 ? -19.527 0.591 4.010 1.00 82.31 188 PRO A CA 1
ATOM 1531 C C . PRO A 1 188 ? -20.888 0.772 3.320 1.00 82.31 188 PRO A C 1
ATOM 1533 O O . PRO A 1 188 ? -21.624 1.707 3.668 1.00 82.31 188 PRO A O 1
ATOM 1536 N N . TYR A 1 189 ? -21.225 -0.109 2.374 1.00 84.12 189 TYR A N 1
ATOM 1537 C CA . TYR A 1 189 ? -22.453 -0.064 1.586 1.00 84.12 189 TYR A CA 1
ATOM 1538 C C . TYR A 1 189 ? -23.563 -0.978 2.115 1.00 84.12 189 TYR A C 1
ATOM 1540 O O . TYR A 1 189 ? -24.690 -0.848 1.637 1.00 84.12 189 TYR A O 1
ATOM 1548 N N . ASP A 1 190 ? -23.289 -1.813 3.124 1.00 84.75 190 ASP A N 1
ATOM 1549 C CA . ASP A 1 190 ? -24.229 -2.803 3.668 1.00 84.75 190 ASP A CA 1
ATOM 1550 C C . ASP A 1 190 ? -24.819 -3.666 2.534 1.00 84.75 190 ASP A C 1
ATOM 1552 O O . ASP A 1 190 ? -26.037 -3.715 2.323 1.00 84.75 190 ASP A O 1
ATOM 1556 N N . LEU A 1 191 ? -23.940 -4.298 1.742 1.00 87.62 191 LEU A N 1
ATOM 1557 C CA . LEU A 1 191 ? -24.280 -5.042 0.521 1.00 87.62 191 LEU A CA 1
ATOM 1558 C C . LEU A 1 191 ? -25.304 -6.156 0.772 1.00 87.62 191 LEU A C 1
ATOM 1560 O O . LEU A 1 191 ? -26.068 -6.514 -0.130 1.00 87.62 191 LEU A O 1
ATOM 1564 N N . ASN A 1 192 ? -25.350 -6.696 1.991 1.00 90.69 192 ASN A N 1
ATOM 1565 C CA . ASN A 1 192 ? -26.306 -7.728 2.393 1.00 90.69 192 ASN A CA 1
ATOM 1566 C C . ASN A 1 192 ? -27.547 -7.181 3.143 1.00 90.69 192 ASN A C 1
ATOM 1568 O O . ASN A 1 192 ? -28.456 -7.957 3.457 1.00 90.69 192 ASN A O 1
ATOM 1572 N N . SER A 1 193 ? -27.617 -5.865 3.381 1.00 91.88 193 SER A N 1
ATOM 1573 C CA . SER A 1 193 ? -28.734 -5.158 4.025 1.00 91.88 193 SER A CA 1
ATOM 1574 C C . SER A 1 193 ? -29.080 -5.652 5.438 1.00 91.88 193 SER A C 1
ATOM 1576 O O . SER A 1 193 ? -30.258 -5.701 5.814 1.00 91.88 193 SER A O 1
ATOM 1578 N N . ASN A 1 194 ? -28.080 -6.040 6.230 1.00 91.94 194 ASN A N 1
ATOM 1579 C CA . ASN A 1 194 ? -28.255 -6.486 7.615 1.00 91.94 194 ASN A CA 1
ATOM 1580 C C . ASN A 1 194 ? -27.965 -5.377 8.651 1.00 91.94 194 ASN A C 1
ATOM 1582 O O . ASN A 1 194 ? -28.113 -5.613 9.856 1.00 91.94 194 ASN A O 1
ATOM 1586 N N . ASN A 1 195 ? -27.599 -4.171 8.194 1.00 87.75 195 ASN A N 1
ATOM 1587 C CA . ASN A 1 195 ? -27.237 -3.013 9.009 1.00 87.75 195 ASN A CA 1
ATOM 1588 C C . ASN A 1 195 ? -25.972 -3.227 9.874 1.00 87.75 195 ASN A C 1
ATOM 1590 O O . ASN A 1 195 ? -25.795 -2.571 10.906 1.00 87.75 195 ASN A O 1
ATOM 1594 N N . ASN A 1 196 ? -25.076 -4.124 9.454 1.00 87.12 196 ASN A N 1
ATOM 1595 C CA . ASN A 1 196 ? -23.775 -4.391 10.058 1.00 87.12 196 ASN A CA 1
ATOM 1596 C C . ASN A 1 196 ? -22.637 -3.988 9.108 1.00 87.12 196 ASN A C 1
ATOM 1598 O O . ASN A 1 196 ? -22.065 -4.804 8.411 1.00 87.12 196 ASN A O 1
ATOM 1602 N N . ARG A 1 197 ? -22.201 -2.729 9.172 1.00 86.31 197 ARG A N 1
ATOM 1603 C CA . ARG A 1 197 ? -21.085 -2.224 8.342 1.00 86.31 197 ARG A CA 1
ATOM 1604 C C . ARG A 1 197 ? -19.685 -2.610 8.839 1.00 86.31 197 ARG A C 1
ATOM 1606 O O . ARG A 1 197 ? -18.689 -2.024 8.425 1.00 86.31 197 ARG A O 1
ATOM 1613 N N . ARG A 1 198 ? -19.606 -3.508 9.823 1.00 87.00 198 ARG A N 1
ATOM 1614 C CA . ARG A 1 198 ? -18.365 -3.969 10.469 1.00 87.00 198 ARG A CA 1
ATOM 1615 C C . ARG A 1 198 ? -18.142 -5.447 10.170 1.00 87.00 198 ARG A C 1
ATOM 1617 O O . ARG A 1 198 ? -17.884 -6.239 11.079 1.00 87.00 198 ARG A O 1
ATOM 1624 N N . GLU A 1 199 ? -18.324 -5.810 8.914 1.00 88.94 199 GLU A N 1
ATOM 1625 C CA . GLU A 1 199 ? -18.078 -7.149 8.409 1.00 88.94 199 GLU A CA 1
ATOM 1626 C C . GLU A 1 199 ? -17.457 -7.094 7.013 1.00 88.94 199 GLU A C 1
ATOM 1628 O O . GLU A 1 199 ? -17.590 -6.065 6.356 1.00 88.94 199 GLU A O 1
ATOM 1633 N N . PRO A 1 200 ? -16.791 -8.176 6.583 1.00 90.69 200 PRO A N 1
ATOM 1634 C CA . PRO A 1 200 ? -16.213 -8.259 5.249 1.00 90.69 200 PRO A CA 1
ATOM 1635 C C . PRO A 1 200 ? -17.284 -8.254 4.150 1.00 90.69 200 PRO A C 1
ATOM 1637 O O . PRO A 1 200 ? -18.294 -8.957 4.280 1.00 90.69 200 PRO A O 1
ATOM 1640 N N . ASP A 1 201 ? -17.040 -7.532 3.058 1.00 87.38 201 ASP A N 1
ATOM 1641 C CA . ASP A 1 201 ? -17.939 -7.434 1.897 1.00 87.38 201 ASP A CA 1
ATOM 1642 C C . ASP A 1 201 ? -17.391 -8.132 0.633 1.00 87.38 201 ASP A C 1
ATOM 1644 O O . ASP A 1 201 ? -18.086 -8.249 -0.383 1.00 87.38 201 ASP A O 1
ATOM 1648 N N . GLY A 1 202 ? -16.177 -8.686 0.721 1.00 87.00 202 GLY A N 1
ATOM 1649 C CA . GLY A 1 202 ? -15.458 -9.320 -0.381 1.00 87.00 202 GLY A CA 1
ATOM 1650 C C . GLY A 1 202 ? -14.570 -8.359 -1.174 1.00 87.00 202 GLY A C 1
ATOM 1651 O O . GLY A 1 202 ? -14.013 -8.770 -2.198 1.00 87.00 202 GLY A O 1
ATOM 1652 N N . ILE A 1 203 ? -14.444 -7.103 -0.740 1.00 86.12 203 ILE A N 1
ATOM 1653 C CA . ILE A 1 203 ? -13.648 -6.042 -1.355 1.00 86.12 203 ILE A CA 1
ATOM 1654 C C . ILE A 1 203 ? -12.626 -5.545 -0.324 1.00 86.12 203 ILE A C 1
ATOM 1656 O O . ILE A 1 203 ? -12.909 -5.387 0.856 1.00 86.12 203 ILE A O 1
ATOM 1660 N N . VAL A 1 204 ? -11.389 -5.296 -0.758 1.00 85.69 204 VAL A N 1
ATOM 1661 C CA . VAL A 1 204 ? -10.359 -4.745 0.133 1.00 85.69 204 VAL A CA 1
ATOM 1662 C C . VAL A 1 204 ? -10.742 -3.317 0.540 1.00 85.69 204 VAL A C 1
ATOM 1664 O O . VAL A 1 204 ? -10.941 -2.453 -0.311 1.00 85.69 204 VAL A O 1
ATOM 1667 N N . ASP A 1 205 ? -10.759 -3.030 1.843 1.00 80.56 205 ASP A N 1
ATOM 1668 C CA . ASP A 1 205 ? -11.255 -1.766 2.411 1.00 80.56 205 ASP A CA 1
ATOM 1669 C C . ASP A 1 205 ? -10.550 -0.519 1.841 1.00 80.56 205 ASP A C 1
ATOM 1671 O O . ASP A 1 205 ? -11.116 0.572 1.785 1.00 80.56 205 ASP A O 1
ATOM 1675 N N . ALA A 1 206 ? -9.281 -0.663 1.453 1.00 73.75 206 ALA A N 1
ATOM 1676 C CA . ALA A 1 206 ? -8.435 0.412 0.937 1.00 73.75 206 ALA A CA 1
ATOM 1677 C C . ALA A 1 206 ? -8.103 0.273 -0.562 1.00 73.75 206 ALA A C 1
ATOM 1679 O O . ALA A 1 206 ? -7.130 0.873 -1.022 1.00 73.75 206 ALA A O 1
ATOM 1680 N N . SER A 1 207 ? -8.877 -0.504 -1.330 1.00 59.53 207 SER A N 1
ATOM 1681 C CA . SER A 1 207 ? -8.776 -0.530 -2.794 1.00 59.53 207 SER A CA 1
ATOM 1682 C C . SER A 1 207 ? -9.745 0.490 -3.397 1.00 59.53 207 SER A C 1
ATOM 1684 O O . SER A 1 207 ? -10.948 0.240 -3.451 1.00 59.53 207 SER A O 1
ATOM 1686 N N . SER A 1 208 ? -9.229 1.657 -3.790 1.00 45.25 208 SER A N 1
ATOM 1687 C CA . SER A 1 208 ? -9.973 2.683 -4.541 1.00 45.25 208 SER A CA 1
ATOM 1688 C C . SER A 1 208 ? -10.236 2.269 -5.983 1.00 45.25 208 SER A C 1
ATOM 1690 O O . SER A 1 208 ? -9.261 1.780 -6.604 1.00 45.25 208 SER A O 1
#

Secondary structure (DSSP, 8-state):
-------HHHHHHHHHHHHHHHHHHHHH---------HHHHHHHHS-GGGT-S--TT--------TTEEEEEEE--EE-TT-----SS--HHHHHS-GGGTTS--TTGGGSS-SSSSS--SSSHHHHHHHHTTTSEEEEEEE-SS-EE-S-GGGGSGGGT--HHHHHHHHHHHHGGG--GGGG----TT-TTSSS--SS--SS-TT--

Radius of gyration: 26.92 Å; chains: 1; bounding box: 78×35×83 Å

Sequence (208 aa):
MFSLYLPYHLKFLIHVILINILLVFFAFSNITKAQWTESDYINELSNNLCATEENPEATYPYFPVIDETLKILVIFAKFPDDTWDPASSYIITQHWPGSSFDE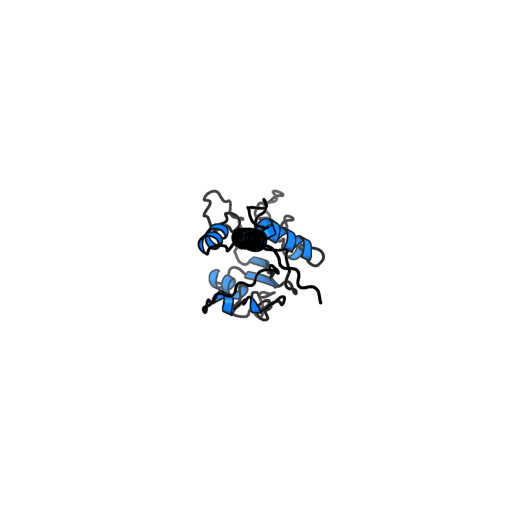KLTWADSIICPTTTNVWHPSLTGLFQQSSNGKFWLIGDVYPDLVMIDSIEKYSPSNGRNIGYAVKDVLEQIDGNIDWSLYDKFDPYDLNSNNNRREPDGIVDASS